Protein AF-0000000085163086 (afdb_homodimer)

Solvent-accessible surface area (backbone atoms only — not comparable to full-atom values): 13498 Å² total; per-residue (Å²): 131,81,49,62,25,35,42,30,23,30,38,51,30,28,42,97,84,60,22,37,42,32,23,24,30,90,82,60,38,36,39,59,37,42,43,70,31,51,78,65,44,46,65,69,58,30,31,47,50,30,29,28,62,39,27,31,35,36,63,46,78,72,41,73,34,32,35,40,32,37,26,89,74,32,34,38,35,38,38,30,34,24,35,55,74,44,68,52,84,33,62,36,100,67,7,78,41,57,48,72,30,46,65,70,53,43,59,66,56,23,67,45,84,62,52,41,56,56,57,53,48,66,71,33,75,85,56,48,57,36,76,48,69,88,130,82,50,62,26,36,41,29,23,31,38,50,30,27,40,96,85,60,22,37,42,33,24,24,30,90,83,58,38,35,40,59,37,42,41,71,33,51,77,66,43,45,66,68,57,28,29,49,49,29,29,27,62,39,27,32,36,38,64,44,79,72,41,74,32,32,36,41,32,37,24,86,74,32,34,39,38,38,38,30,35,24,34,56,74,45,70,53,82,32,62,35,99,68,8,79,41,58,50,72,30,46,63,71,54,45,57,66,58,23,66,45,83,63,54,41,56,54,55,53,48,66,70,33,75,85,55,48,58,36,75,47,70,87

Radius of gyration: 19.68 Å; Cα contacts (8 Å, |Δi|>4): 682; chains: 2; bounding box: 37×53×43 Å

Organism: Staphylococcus carnosus (strain TM300) (NCBI:txid396513)

Structure (mmCIF, N/CA/C/O backbone):
data_AF-0000000085163086-model_v1
#
loop_
_entity.id
_entity.type
_entity.pdbx_description
1 polymer 'MutT/nudix family protein'
#
loop_
_atom_site.group_PDB
_atom_site.id
_atom_site.type_symbol
_atom_site.label_atom_id
_atom_site.label_alt_id
_atom_site.label_comp_id
_atom_site.label_asym_id
_atom_site.label_entity_id
_atom_site.label_seq_id
_atom_site.pdbx_PDB_ins_code
_atom_site.Cartn_x
_atom_site.Cartn_y
_atom_site.Cartn_z
_atom_site.occupancy
_atom_site.B_iso_or_equiv
_atom_site.auth_seq_id
_atom_site.auth_comp_id
_atom_site.auth_asym_id
_atom_site.auth_atom_id
_atom_site.pdbx_PDB_model_num
ATOM 1 N N . MET A 1 1 ? 20.984 7.488 6.691 1 80.75 1 MET A N 1
ATOM 2 C CA . MET A 1 1 ? 20.312 7.125 5.445 1 80.75 1 MET A CA 1
ATOM 3 C C . MET A 1 1 ? 18.828 6.836 5.684 1 80.75 1 MET A C 1
ATOM 5 O O . MET A 1 1 ? 18.453 6.348 6.75 1 80.75 1 MET A O 1
ATOM 9 N N . PRO A 1 2 ? 17.891 7.301 4.863 1 88.88 2 PRO A N 1
ATOM 10 C CA . PRO A 1 2 ? 16.469 7.051 5.109 1 88.88 2 PRO A CA 1
ATOM 11 C C . PRO A 1 2 ? 16.125 5.562 5.195 1 88.88 2 PRO A C 1
ATOM 13 O O . PRO A 1 2 ? 16.766 4.746 4.523 1 88.88 2 PRO A O 1
ATOM 16 N N . PRO A 1 3 ? 15.188 5.305 6.141 1 95.44 3 PRO A N 1
ATOM 17 C CA . PRO A 1 3 ? 14.75 3.91 6.195 1 95.44 3 PRO A CA 1
ATOM 18 C C . PRO A 1 3 ? 14.188 3.416 4.859 1 95.44 3 PRO A C 1
ATOM 20 O O . PRO A 1 3 ? 13.453 4.145 4.188 1 95.44 3 PRO A O 1
ATOM 23 N N . LYS A 1 4 ? 14.68 2.221 4.488 1 96.88 4 LYS A N 1
ATOM 24 C CA . LYS A 1 4 ? 14.195 1.652 3.232 1 96.88 4 LYS A CA 1
ATOM 25 C C . LYS A 1 4 ? 13.555 0.287 3.457 1 96.88 4 LYS A C 1
ATOM 27 O O . LYS A 1 4 ? 13.875 -0.405 4.426 1 96.88 4 LYS A O 1
ATOM 32 N N . HIS A 1 5 ? 12.609 -0.08 2.539 1 98.5 5 HIS A N 1
ATOM 33 C CA . HIS A 1 5 ? 11.836 -1.314 2.598 1 98.5 5 HIS A CA 1
ATOM 34 C C . HIS A 1 5 ? 11.82 -2.023 1.247 1 98.5 5 HIS A C 1
ATOM 36 O O . HIS A 1 5 ? 11.984 -1.384 0.205 1 98.5 5 HIS A O 1
ATOM 42 N N . ILE A 1 6 ? 11.672 -3.336 1.298 1 98.5 6 ILE A N 1
ATOM 43 C CA . ILE A 1 6 ? 11.398 -4.098 0.084 1 98.5 6 ILE A CA 1
ATOM 44 C C . ILE A 1 6 ? 9.914 -4.016 -0.251 1 98.5 6 ILE A C 1
ATOM 46 O O . ILE A 1 6 ? 9.062 -4.223 0.617 1 98.5 6 ILE A O 1
ATOM 50 N N . ILE A 1 7 ? 9.578 -3.674 -1.468 1 98.75 7 ILE A N 1
ATOM 51 C CA . ILE A 1 7 ? 8.203 -3.699 -1.958 1 98.75 7 ILE A CA 1
ATOM 52 C C . ILE A 1 7 ? 7.98 -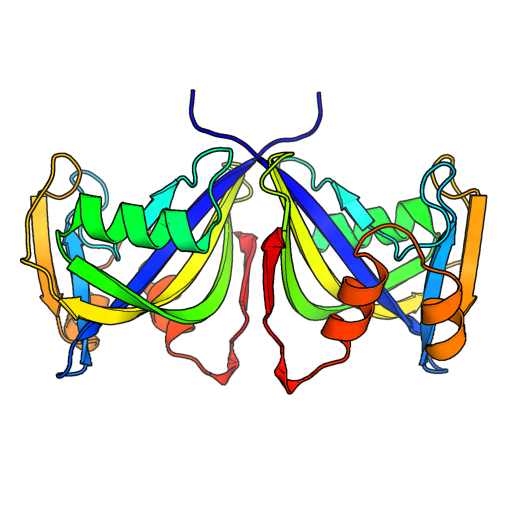4.949 -2.809 1 98.75 7 ILE A C 1
ATOM 54 O O . ILE A 1 7 ? 8.789 -5.254 -3.693 1 98.75 7 ILE A O 1
ATOM 58 N N . SER A 1 8 ? 6.965 -5.684 -2.469 1 98.69 8 SER A N 1
ATOM 59 C CA . SER A 1 8 ? 6.566 -6.832 -3.275 1 98.69 8 SER A CA 1
ATOM 60 C C . SER A 1 8 ? 5.09 -6.758 -3.65 1 98.69 8 SER A C 1
ATOM 62 O O . SER A 1 8 ? 4.355 -5.906 -3.141 1 98.69 8 SER A O 1
ATOM 64 N N . ALA A 1 9 ? 4.695 -7.562 -4.555 1 98.88 9 ALA A N 1
ATOM 65 C CA . ALA A 1 9 ? 3.297 -7.691 -4.957 1 98.88 9 ALA A CA 1
ATOM 66 C C . ALA A 1 9 ? 2.969 -9.133 -5.344 1 98.88 9 ALA A C 1
ATOM 68 O O . ALA A 1 9 ? 3.832 -9.859 -5.832 1 98.88 9 ALA A O 1
ATOM 69 N N . SER A 1 10 ? 1.788 -9.508 -5.074 1 98.88 10 SER A N 1
ATOM 70 C CA . SER A 1 10 ? 1.253 -10.82 -5.422 1 98.88 10 SER A CA 1
ATOM 71 C C . SER A 1 10 ? -0.159 -10.711 -5.988 1 98.88 10 SER A C 1
ATOM 73 O O . SER A 1 10 ? -0.859 -9.727 -5.734 1 98.88 10 SER A O 1
ATOM 75 N N . CYS A 1 11 ? -0.553 -11.703 -6.707 1 98.94 11 CYS A N 1
ATOM 76 C CA . CYS A 1 11 ? -1.837 -11.609 -7.391 1 98.94 11 CYS A CA 1
ATOM 77 C C . CYS A 1 11 ? -2.598 -12.922 -7.305 1 98.94 11 CYS A C 1
ATOM 79 O O . CYS A 1 11 ? -2.059 -13.984 -7.641 1 98.94 11 CYS A O 1
ATOM 81 N N . VAL A 1 12 ? -3.787 -12.844 -6.824 1 98.94 12 VAL A N 1
ATOM 82 C CA . VAL A 1 12 ? -4.738 -13.938 -6.977 1 98.94 12 VAL A CA 1
ATOM 83 C C . VAL A 1 12 ? -5.32 -13.922 -8.391 1 98.94 12 VAL A C 1
ATOM 85 O O . VAL A 1 12 ? -6.203 -13.117 -8.695 1 98.94 12 VAL A O 1
ATOM 88 N N . VAL A 1 13 ? -4.836 -14.797 -9.195 1 98.94 13 VAL A N 1
ATOM 89 C CA . VAL A 1 13 ? -5.285 -14.859 -10.578 1 98.94 13 VAL A CA 1
ATOM 90 C C . VAL A 1 13 ? -6.383 -15.914 -10.719 1 98.94 13 VAL A C 1
ATOM 92 O O . VAL A 1 13 ? -6.184 -17.078 -10.359 1 98.94 13 VAL A O 1
ATOM 95 N N . LEU A 1 14 ? -7.477 -15.523 -11.258 1 98.94 14 LEU A N 1
ATOM 96 C CA . LEU A 1 14 ? -8.594 -16.438 -11.453 1 98.94 14 LEU A CA 1
ATOM 97 C C . LEU A 1 14 ? -8.797 -16.734 -12.938 1 98.94 14 LEU A C 1
ATOM 99 O O . LEU A 1 14 ? -8.672 -15.844 -13.781 1 98.94 14 LEU A O 1
ATOM 103 N N . ASN A 1 15 ? -9.062 -18 -13.234 1 98.75 15 ASN A N 1
ATOM 104 C CA . ASN A 1 15 ? -9.445 -18.328 -14.602 1 98.75 15 ASN A CA 1
ATOM 105 C C . ASN A 1 15 ? -10.961 -18.344 -14.766 1 98.75 15 ASN A C 1
ATOM 107 O O . ASN A 1 15 ? -11.695 -17.938 -13.859 1 98.75 15 ASN A O 1
ATOM 111 N N . ASP A 1 16 ? -11.414 -18.797 -15.914 1 98.06 16 ASP A N 1
ATOM 112 C CA . ASP A 1 16 ? -12.828 -18.719 -16.266 1 98.06 16 ASP A CA 1
ATOM 113 C C . ASP A 1 16 ? -13.664 -19.656 -15.383 1 98.06 16 ASP A C 1
ATOM 115 O O . ASP A 1 16 ? -14.875 -19.484 -15.266 1 98.06 16 ASP A O 1
ATOM 119 N N . GLU A 1 17 ? -13.062 -20.625 -14.781 1 98.44 17 GLU A N 1
ATOM 120 C CA . GLU A 1 17 ? -13.75 -21.562 -13.898 1 98.44 17 GLU A CA 1
ATOM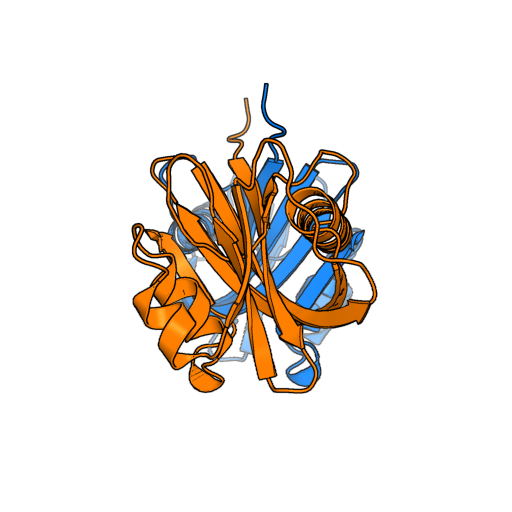 121 C C . GLU A 1 17 ? -13.625 -21.156 -12.438 1 98.44 17 GLU A C 1
ATOM 123 O O . GLU A 1 17 ? -13.93 -21.938 -11.539 1 98.44 17 GLU A O 1
ATOM 128 N N . ASN A 1 18 ? -13.023 -19.969 -12.227 1 98.38 18 ASN A N 1
ATOM 129 C CA . ASN A 1 18 ? -12.828 -19.391 -10.898 1 98.38 18 ASN A CA 1
ATOM 130 C C . ASN A 1 18 ? -11.805 -20.188 -10.094 1 98.38 18 ASN A C 1
ATOM 132 O O . ASN A 1 18 ? -11.891 -20.25 -8.859 1 98.38 18 ASN A O 1
ATOM 136 N N . GLN A 1 19 ? -10.969 -20.828 -10.789 1 98.88 19 GLN A N 1
ATOM 137 C CA . GLN A 1 19 ? -9.859 -21.484 -10.102 1 98.88 19 GLN A CA 1
ATOM 138 C C . GLN A 1 19 ? -8.695 -20.5 -9.891 1 98.88 19 GLN A C 1
ATOM 140 O O . GLN A 1 19 ? -8.5 -19.594 -10.688 1 98.88 19 GLN A O 1
ATOM 145 N N . ILE A 1 20 ? -7.918 -20.781 -8.875 1 98.94 20 ILE A N 1
ATOM 146 C CA . ILE A 1 20 ? -6.84 -19.891 -8.445 1 98.94 20 ILE A CA 1
ATOM 147 C C . ILE A 1 20 ? -5.504 -20.406 -8.969 1 98.94 20 ILE A C 1
ATOM 149 O O . ILE A 1 20 ? -5.18 -21.594 -8.805 1 98.94 20 ILE A O 1
ATOM 153 N N . LEU A 1 21 ? -4.695 -19.531 -9.633 1 98.94 21 LEU A N 1
ATOM 154 C CA . LEU A 1 21 ? -3.342 -19.875 -10.062 1 98.94 21 LEU A CA 1
ATOM 155 C C . LEU A 1 21 ? -2.402 -19.969 -8.859 1 98.94 21 LEU A C 1
ATOM 157 O O . LEU A 1 21 ? -2.309 -19.031 -8.062 1 98.94 21 LEU A O 1
ATOM 161 N N . LEU A 1 22 ? -1.778 -21.109 -8.695 1 98.88 22 LEU A N 1
ATOM 162 C CA . LEU A 1 22 ? -0.728 -21.266 -7.699 1 98.88 22 LEU A CA 1
ATOM 163 C C . LEU A 1 22 ? 0.577 -21.719 -8.352 1 98.88 22 LEU A C 1
ATOM 165 O O . LEU A 1 22 ? 0.561 -22.359 -9.406 1 98.88 22 LEU A O 1
ATOM 169 N N . ILE A 1 23 ? 1.637 -21.359 -7.723 1 98.81 23 ILE A N 1
ATOM 170 C CA . ILE A 1 23 ? 2.959 -21.891 -8.039 1 98.81 23 ILE A CA 1
ATOM 171 C C . ILE A 1 23 ? 3.545 -22.578 -6.809 1 98.81 23 ILE A C 1
ATOM 173 O O . ILE A 1 23 ? 3.211 -22.234 -5.676 1 98.81 23 ILE A O 1
ATOM 177 N N . LYS A 1 24 ? 4.375 -23.547 -7.02 1 98.56 24 LYS A N 1
ATOM 178 C CA . LYS A 1 24 ? 5.031 -24.234 -5.91 1 98.56 24 LYS A CA 1
ATOM 179 C C . LYS A 1 24 ? 6.48 -23.781 -5.766 1 98.56 24 LYS A C 1
ATOM 181 O O . LYS A 1 24 ? 7.34 -24.172 -6.559 1 98.56 24 LYS A O 1
ATOM 186 N N . SER A 1 25 ? 6.719 -22.984 -4.797 1 96.44 25 SER A N 1
ATOM 187 C CA . SER A 1 25 ? 8.07 -22.516 -4.484 1 96.44 25 SER A CA 1
ATOM 188 C C . SER A 1 25 ? 8.906 -23.641 -3.865 1 96.44 25 SER A C 1
ATOM 190 O O . SER A 1 25 ? 8.383 -24.469 -3.129 1 96.44 25 SER A O 1
ATOM 192 N N . PRO A 1 26 ? 10.227 -23.656 -4.105 1 94.88 26 PRO A N 1
ATOM 193 C CA . PRO A 1 26 ? 11.094 -24.672 -3.502 1 94.88 26 PRO A CA 1
ATOM 194 C C . PRO A 1 26 ? 11.141 -24.578 -1.979 1 94.88 26 PRO A C 1
ATOM 196 O O . PRO A 1 26 ? 11.344 -25.578 -1.3 1 94.88 26 PRO A O 1
ATOM 199 N N . LEU A 1 27 ? 10.883 -23.5 -1.493 1 92.69 27 LEU A N 1
ATOM 200 C CA . LEU A 1 27 ? 11.086 -23.281 -0.064 1 92.69 27 LEU A CA 1
ATOM 201 C C . LEU A 1 27 ? 9.758 -23.203 0.669 1 92.69 27 LEU A C 1
ATOM 203 O O . LEU A 1 27 ? 9.562 -23.875 1.686 1 92.69 27 LEU A O 1
ATOM 207 N N . ARG A 1 28 ? 8.75 -22.547 0.139 1 95.56 28 ARG A N 1
ATOM 208 C CA . ARG A 1 28 ? 7.559 -22.203 0.903 1 95.56 28 ARG A CA 1
ATOM 209 C C . ARG A 1 28 ? 6.371 -23.062 0.482 1 95.56 28 ARG A C 1
ATOM 211 O O . ARG A 1 28 ? 5.289 -22.969 1.069 1 95.56 28 ARG A O 1
ATOM 218 N N . GLY A 1 29 ? 6.605 -23.891 -0.5 1 97.56 29 GLY A N 1
ATOM 219 C CA . GLY A 1 29 ? 5.488 -24.656 -1.028 1 97.56 29 GLY A CA 1
ATOM 220 C C . GLY A 1 29 ? 4.582 -23.844 -1.934 1 97.56 29 GLY A C 1
ATOM 221 O O . GLY A 1 29 ? 5.047 -22.984 -2.672 1 97.56 29 GLY A O 1
ATOM 222 N N . TRP A 1 30 ? 3.289 -24.203 -1.939 1 98.69 30 TRP A N 1
ATOM 223 C CA . TRP A 1 30 ? 2.328 -23.562 -2.828 1 98.69 30 TRP A CA 1
ATOM 224 C C . TRP A 1 30 ? 2.006 -22.141 -2.35 1 98.69 30 TRP A C 1
ATOM 226 O O . TRP A 1 30 ? 1.812 -21.922 -1.154 1 98.69 30 TRP A O 1
ATOM 236 N N . GLU A 1 31 ? 1.947 -21.281 -3.242 1 98.75 31 GLU A N 1
ATOM 237 C CA . GLU A 1 31 ? 1.622 -19.891 -2.977 1 98.75 31 GLU A CA 1
ATOM 238 C C . GLU A 1 31 ? 1.1 -19.203 -4.23 1 98.75 31 GLU A C 1
ATOM 240 O O . GLU A 1 31 ? 1.168 -19.75 -5.328 1 98.75 31 GLU A O 1
ATOM 245 N N . ILE A 1 32 ? 0.509 -18.031 -4.098 1 98.81 32 ILE A N 1
ATOM 246 C CA . ILE A 1 32 ? 0.145 -17.25 -5.27 1 98.81 32 ILE A CA 1
ATOM 247 C C . ILE A 1 32 ? 1.393 -16.609 -5.863 1 98.81 32 ILE A C 1
ATOM 249 O O . ILE A 1 32 ? 2.35 -16.312 -5.145 1 98.81 32 ILE A O 1
ATOM 253 N N . PRO A 1 33 ? 1.386 -16.438 -7.145 1 98.75 33 PRO A N 1
ATOM 254 C CA . PRO A 1 33 ? 2.578 -15.852 -7.762 1 98.75 33 PRO A CA 1
ATOM 255 C C . PRO A 1 33 ? 2.779 -14.383 -7.375 1 98.75 33 PRO A C 1
ATOM 257 O O . PRO A 1 33 ? 1.807 -13.664 -7.156 1 98.75 33 PRO A O 1
ATOM 260 N N . GLY A 1 34 ? 3.938 -13.938 -7.301 1 98.31 34 GLY A N 1
ATOM 261 C CA . GLY A 1 34 ? 4.355 -12.594 -6.949 1 98.31 34 GLY A CA 1
ATOM 262 C C . GLY A 1 34 ? 5.848 -12.477 -6.707 1 98.31 34 GLY A C 1
ATOM 263 O O . GLY A 1 34 ? 6.586 -13.453 -6.855 1 98.31 34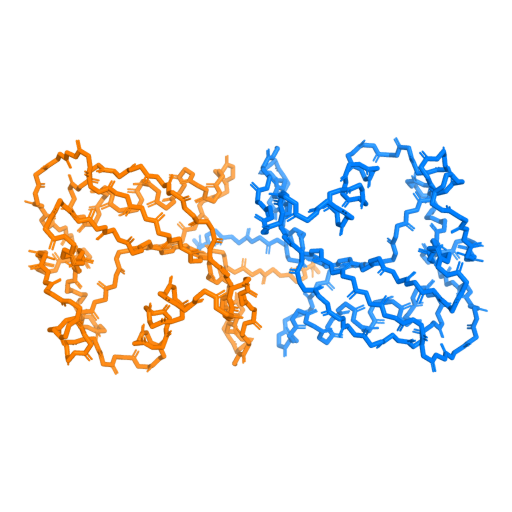 GLY A O 1
ATOM 264 N N . GLY A 1 35 ? 6.273 -11.273 -6.391 1 98 35 GLY A N 1
ATOM 265 C CA . GLY A 1 35 ? 7.691 -11.031 -6.152 1 98 35 GLY A CA 1
ATOM 266 C C . GLY A 1 35 ? 8.023 -9.57 -5.918 1 98 35 GLY A C 1
ATOM 267 O O . GLY A 1 35 ? 7.121 -8.758 -5.695 1 98 35 GLY A O 1
ATOM 268 N N . GLN A 1 36 ? 9.289 -9.289 -5.898 1 98.31 36 GLN A N 1
ATOM 269 C CA . GLN A 1 36 ? 9.773 -7.945 -5.578 1 98.31 36 GLN A CA 1
ATOM 270 C C . GLN A 1 36 ? 9.539 -6.988 -6.742 1 98.31 36 GLN A C 1
ATOM 272 O O . GLN A 1 36 ? 9.609 -7.391 -7.906 1 98.31 36 GLN A O 1
ATOM 277 N N . ILE A 1 37 ? 9.266 -5.77 -6.426 1 98.62 37 ILE A N 1
ATOM 278 C CA . ILE A 1 37 ? 9.094 -4.707 -7.41 1 98.62 37 ILE A CA 1
ATOM 279 C C . ILE A 1 37 ? 10.438 -4.016 -7.656 1 98.62 37 ILE A C 1
ATOM 281 O O . ILE A 1 37 ? 11.125 -3.627 -6.711 1 98.62 37 ILE A O 1
ATOM 285 N N . GLU A 1 38 ? 10.812 -3.9 -8.898 1 98.12 38 GLU A N 1
ATOM 286 C CA . GLU A 1 38 ? 12.078 -3.271 -9.258 1 98.12 38 GLU A CA 1
ATOM 287 C C . GLU A 1 38 ? 11.984 -1.75 -9.18 1 98.12 38 GLU A C 1
ATOM 289 O O . GLU A 1 38 ? 10.891 -1.187 -9.289 1 98.12 38 GLU A O 1
ATOM 294 N N . ASN A 1 39 ? 13.133 -1.138 -8.961 1 97.38 39 ASN A N 1
ATOM 295 C CA . ASN A 1 39 ? 13.156 0.319 -9.039 1 97.38 39 ASN A CA 1
ATOM 296 C C . ASN A 1 39 ? 12.781 0.812 -10.43 1 97.38 39 ASN A C 1
ATOM 298 O O . ASN A 1 39 ? 13.219 0.247 -11.438 1 97.38 39 ASN A O 1
ATOM 302 N N . GLY A 1 40 ? 11.906 1.845 -10.5 1 97.44 40 GLY A N 1
ATOM 303 C CA . GLY A 1 40 ? 11.484 2.406 -11.773 1 97.44 40 GLY A CA 1
ATOM 304 C C . GLY A 1 40 ? 10.266 1.72 -12.359 1 97.44 40 GLY A C 1
ATOM 305 O O . GLY A 1 40 ? 9.711 2.172 -13.359 1 97.44 40 GLY A O 1
ATOM 306 N N . GLU A 1 41 ? 9.867 0.702 -11.719 1 97.56 41 GLU A N 1
ATOM 307 C CA . GLU A 1 41 ? 8.719 -0.087 -12.148 1 97.56 41 GLU A CA 1
ATOM 308 C C . GLU A 1 41 ? 7.504 0.196 -11.273 1 97.56 41 GLU A C 1
ATOM 310 O O . GLU A 1 41 ? 7.629 0.341 -10.055 1 97.56 41 GLU A O 1
ATOM 315 N N . THR A 1 42 ? 6.316 0.297 -11.938 1 98.81 42 THR A N 1
ATOM 316 C CA . THR A 1 42 ? 5.117 0.421 -11.109 1 98.81 42 THR A CA 1
ATOM 317 C C . THR A 1 42 ? 4.797 -0.902 -10.422 1 98.81 42 THR A C 1
ATOM 319 O O . THR A 1 42 ? 5.176 -1.97 -10.906 1 98.81 42 THR A O 1
ATOM 322 N N . ILE A 1 43 ? 4.117 -0.845 -9.344 1 98.88 43 ILE A N 1
ATOM 323 C CA . ILE A 1 43 ? 3.705 -2.045 -8.625 1 98.88 43 ILE A CA 1
ATOM 324 C C . ILE A 1 43 ? 2.869 -2.936 -9.539 1 98.88 43 ILE A C 1
ATOM 326 O O . ILE A 1 43 ? 3.057 -4.156 -9.57 1 98.88 43 ILE A O 1
ATOM 330 N N . ARG A 1 44 ? 1.963 -2.307 -10.359 1 98.88 44 ARG A N 1
ATOM 331 C CA . ARG A 1 44 ? 1.1 -3.055 -11.266 1 98.88 44 ARG A CA 1
ATOM 332 C C . ARG A 1 44 ? 1.919 -3.758 -12.344 1 98.88 44 ARG A C 1
ATOM 334 O O . ARG A 1 44 ? 1.705 -4.941 -12.625 1 98.88 44 ARG A O 1
ATOM 341 N N . GLU A 1 45 ? 2.869 -3.053 -12.93 1 98.75 45 GLU A N 1
ATOM 342 C CA . GLU A 1 45 ? 3.736 -3.66 -13.93 1 98.75 45 GLU A CA 1
ATOM 343 C C . GLU A 1 45 ? 4.555 -4.801 -13.336 1 98.75 45 GLU A C 1
ATOM 345 O O . GLU A 1 45 ? 4.746 -5.836 -13.984 1 98.75 45 GLU A O 1
ATOM 350 N N . GLY A 1 46 ? 5.062 -4.57 -12.148 1 98.75 46 GLY A N 1
ATOM 351 C CA . GLY A 1 46 ? 5.887 -5.566 -11.484 1 98.75 46 GLY A CA 1
ATOM 352 C C . GLY A 1 46 ? 5.152 -6.867 -11.219 1 98.75 46 GLY A C 1
ATOM 353 O O . GLY A 1 46 ? 5.676 -7.949 -11.5 1 98.75 46 GLY A O 1
ATOM 354 N N . VAL A 1 47 ? 3.902 -6.75 -10.719 1 98.88 47 VAL A N 1
ATOM 355 C CA . VAL A 1 47 ? 3.176 -7.969 -10.375 1 98.88 47 VAL A CA 1
ATOM 356 C C . VAL A 1 47 ? 2.787 -8.719 -11.648 1 98.88 47 VAL A C 1
ATOM 358 O O . VAL A 1 47 ? 2.795 -9.945 -11.68 1 98.88 47 VAL A O 1
ATOM 361 N N . ILE A 1 48 ? 2.459 -7.945 -12.68 1 98.88 48 ILE A N 1
ATOM 362 C CA . ILE A 1 48 ? 2.148 -8.57 -13.953 1 98.88 48 ILE A CA 1
ATOM 363 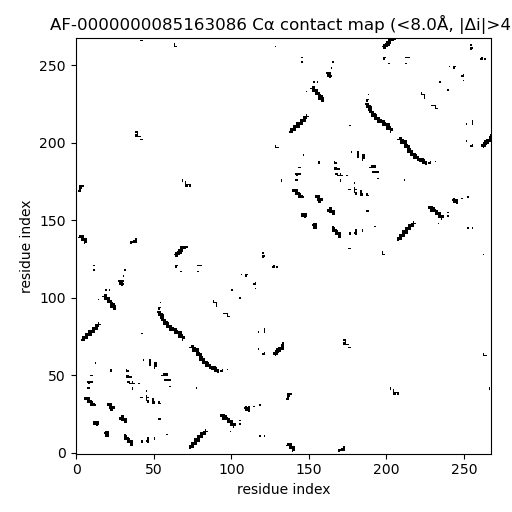C C . ILE A 1 48 ? 3.377 -9.312 -14.484 1 98.88 48 ILE A C 1
ATOM 365 O O . ILE A 1 48 ? 3.279 -10.461 -14.922 1 98.88 48 ILE A O 1
ATOM 369 N N . ARG A 1 49 ? 4.543 -8.688 -14.422 1 98.69 49 ARG A N 1
ATOM 370 C CA . ARG A 1 49 ? 5.797 -9.305 -14.852 1 98.69 49 ARG A CA 1
ATOM 371 C C . ARG A 1 49 ? 6.102 -10.547 -14.023 1 98.69 49 ARG A C 1
ATOM 373 O O . ARG A 1 49 ? 6.449 -11.594 -14.578 1 98.69 49 ARG A O 1
ATOM 380 N N . GLU A 1 50 ? 6.008 -10.453 -12.703 1 98.62 50 GLU A N 1
ATOM 381 C CA . GLU A 1 50 ? 6.316 -11.562 -11.812 1 98.62 50 GLU A CA 1
ATOM 382 C C . GLU A 1 50 ? 5.398 -12.758 -12.078 1 98.62 50 GLU A C 1
ATOM 384 O O . GLU A 1 50 ? 5.844 -13.906 -12.055 1 98.62 50 GLU A O 1
ATOM 389 N N . VAL A 1 51 ? 4.055 -12.5 -12.297 1 98.75 51 VAL A N 1
ATOM 390 C CA . VAL A 1 51 ? 3.115 -13.578 -12.594 1 98.75 51 VAL A CA 1
ATOM 391 C C . VAL A 1 51 ? 3.537 -14.289 -13.875 1 98.75 51 VAL A C 1
ATOM 393 O O . VAL A 1 51 ? 3.586 -15.523 -13.922 1 98.75 51 VAL A O 1
ATOM 396 N N . LYS A 1 52 ? 3.893 -13.492 -14.844 1 98.75 52 LYS A N 1
ATOM 397 C CA . LYS A 1 52 ? 4.336 -14.062 -16.109 1 98.75 52 LYS A CA 1
ATOM 398 C C . LYS A 1 52 ? 5.617 -14.875 -15.938 1 98.75 52 LYS A C 1
ATOM 400 O O . LYS A 1 52 ? 5.711 -16 -16.422 1 98.75 52 LYS A O 1
ATOM 405 N N . GLU A 1 53 ? 6.59 -14.336 -15.266 1 98.44 53 GLU A N 1
ATOM 406 C CA . GLU A 1 53 ? 7.887 -14.977 -15.07 1 98.44 53 GLU A CA 1
ATOM 407 C C . GLU A 1 53 ? 7.746 -16.281 -14.305 1 98.44 53 GLU A C 1
ATOM 409 O O . GLU A 1 53 ? 8.422 -17.266 -14.609 1 98.44 53 GLU A O 1
ATOM 414 N N . GLU A 1 54 ? 6.852 -16.344 -13.344 1 98.31 54 GLU A N 1
ATOM 415 C CA . GLU A 1 54 ? 6.805 -17.453 -12.414 1 98.31 54 GLU A CA 1
ATOM 416 C C . GLU A 1 54 ? 5.82 -18.531 -12.883 1 98.31 54 GLU A C 1
ATOM 418 O O . GLU A 1 54 ? 5.844 -19.656 -12.398 1 98.31 54 GLU A O 1
ATOM 423 N N . SER A 1 55 ? 4.914 -18.188 -13.844 1 98.69 55 SER A N 1
ATOM 424 C CA . SER A 1 55 ? 3.838 -19.141 -14.125 1 98.69 55 SER A CA 1
ATOM 425 C C . SER A 1 55 ? 3.562 -19.234 -15.625 1 98.69 55 SER A C 1
ATOM 427 O O . SER A 1 55 ? 2.859 -20.141 -16.078 1 98.69 55 SER A O 1
ATOM 429 N N . GLY A 1 56 ? 4.066 -18.234 -16.438 1 98.69 56 GLY A N 1
ATOM 430 C CA . GLY A 1 56 ? 3.777 -18.188 -17.859 1 98.69 56 GLY A CA 1
ATOM 431 C C . GLY A 1 56 ? 2.43 -17.562 -18.172 1 98.69 56 GLY A C 1
ATOM 432 O O . GLY A 1 56 ? 2.061 -17.422 -19.344 1 98.69 56 GLY A O 1
ATOM 433 N N . VAL A 1 57 ? 1.71 -17.109 -17.219 1 98.62 57 VAL A N 1
ATOM 434 C CA . VAL A 1 57 ? 0.326 -16.656 -17.359 1 98.62 57 VAL A CA 1
ATOM 435 C C . VAL A 1 57 ? 0.286 -15.164 -17.641 1 98.62 57 VAL A C 1
ATOM 437 O O . VAL A 1 57 ? 1.029 -14.391 -17.047 1 98.62 57 VAL A O 1
ATOM 440 N N . ASP A 1 58 ? -0.556 -14.758 -18.594 1 98.88 58 ASP A N 1
ATOM 441 C CA . ASP A 1 58 ? -0.921 -13.359 -18.781 1 98.88 58 ASP A CA 1
ATOM 442 C C . ASP A 1 58 ? -2.133 -12.984 -17.938 1 98.88 58 ASP A C 1
ATOM 444 O O . ASP A 1 58 ? -3.156 -13.672 -17.969 1 98.88 58 ASP A O 1
ATOM 448 N N . VAL A 1 59 ? -1.981 -11.906 -17.25 1 98.94 59 VAL A N 1
ATOM 449 C CA . VAL A 1 59 ? -3.037 -11.547 -16.312 1 98.94 59 VAL A CA 1
ATOM 450 C C . VAL A 1 59 ? -3.49 -10.109 -16.562 1 98.94 59 VAL A C 1
ATOM 452 O O . VAL A 1 59 ? -2.684 -9.258 -16.938 1 98.94 59 VAL A O 1
ATOM 455 N N . GLU A 1 60 ? -4.781 -9.859 -16.422 1 98.88 60 GLU A N 1
ATOM 456 C CA . GLU A 1 60 ? -5.359 -8.531 -16.297 1 98.88 60 GLU A CA 1
ATOM 457 C C . GLU A 1 60 ? -5.766 -8.234 -14.852 1 98.88 60 GLU A C 1
ATOM 459 O O . GLU A 1 60 ? -6.633 -8.922 -14.297 1 98.88 60 GLU A O 1
ATOM 464 N N . LEU A 1 61 ? -5.125 -7.258 -14.281 1 98.88 61 LEU A N 1
ATOM 465 C CA . LEU A 1 61 ? -5.449 -6.918 -12.898 1 98.88 61 LEU A CA 1
ATOM 466 C C . LEU A 1 61 ? -6.855 -6.336 -12.805 1 98.88 61 LEU A C 1
ATOM 468 O O . LEU A 1 61 ? -7.238 -5.484 -13.602 1 98.88 61 LEU A O 1
ATOM 472 N N . THR A 1 62 ? -7.57 -6.773 -11.805 1 98.5 62 THR A N 1
ATOM 473 C CA . THR A 1 62 ? -8.953 -6.328 -11.688 1 98.5 62 THR A CA 1
ATOM 474 C C . THR A 1 62 ? -9.156 -5.551 -10.391 1 98.5 62 THR A C 1
ATOM 476 O O . THR A 1 62 ? -10.086 -4.742 -10.289 1 98.5 62 THR A O 1
ATOM 479 N N . GLU A 1 63 ? -8.344 -5.789 -9.414 1 98.19 63 GLU A N 1
ATOM 480 C CA . GLU A 1 63 ? -8.617 -5.199 -8.102 1 98.19 63 GLU A CA 1
ATOM 481 C C . GLU A 1 63 ? -7.344 -5.098 -7.266 1 98.19 63 GLU A C 1
ATOM 483 O O . GLU A 1 63 ? -6.547 -6.035 -7.215 1 98.19 63 GLU A O 1
ATOM 488 N N . PHE A 1 64 ? -7.047 -3.947 -6.742 1 98.69 64 PHE A N 1
ATOM 489 C CA . PHE A 1 64 ? -6.109 -3.787 -5.641 1 98.69 64 PHE A CA 1
ATOM 490 C C . PHE A 1 64 ? -6.789 -4.066 -4.305 1 98.69 64 PHE A C 1
ATOM 492 O O . PHE A 1 64 ? -7.684 -3.324 -3.891 1 98.69 64 PHE A O 1
ATOM 499 N N . CYS A 1 65 ? -6.293 -5.047 -3.506 1 98.56 65 CYS A N 1
ATOM 500 C CA . CYS A 1 65 ? -7.07 -5.562 -2.385 1 98.56 65 CYS A CA 1
ATOM 501 C C . CYS A 1 65 ? -6.59 -4.969 -1.066 1 98.56 65 CYS A C 1
ATOM 503 O O . CYS A 1 65 ? -7.387 -4.766 -0.148 1 98.56 65 CYS A O 1
ATOM 505 N N . GLY A 1 66 ? -5.277 -4.848 -0.919 1 98.44 66 GLY A N 1
ATOM 506 C CA . GLY A 1 66 ? -4.723 -4.387 0.344 1 98.44 66 GLY A CA 1
ATOM 507 C C . GLY A 1 66 ? -3.236 -4.66 0.478 1 98.44 66 GLY A C 1
ATOM 508 O O . GLY A 1 66 ? -2.559 -4.926 -0.516 1 98.44 66 GLY A O 1
ATOM 509 N N . VAL A 1 67 ? -2.779 -4.539 1.699 1 98.75 67 VAL A N 1
ATOM 510 C CA . VAL A 1 67 ? -1.342 -4.547 1.948 1 98.75 67 VAL A CA 1
ATOM 511 C C . VAL A 1 67 ? -1.035 -5.395 3.18 1 98.75 67 VAL A C 1
ATOM 513 O O . VAL A 1 67 ? -1.74 -5.312 4.188 1 98.75 67 VAL A O 1
ATOM 516 N N . PHE A 1 68 ? -0.022 -6.203 3.068 1 98.81 68 PHE A N 1
ATOM 517 C CA . PHE A 1 68 ? 0.595 -6.832 4.23 1 98.81 68 PHE A CA 1
ATOM 518 C C . PHE A 1 68 ? 1.969 -6.234 4.504 1 98.81 68 PHE A C 1
ATOM 520 O O . PHE A 1 68 ? 2.783 -6.086 3.59 1 98.81 68 PHE A O 1
ATOM 527 N N . GLN A 1 69 ? 2.209 -5.902 5.719 1 98.75 69 GLN A N 1
ATOM 528 C CA . GLN A 1 69 ? 3.496 -5.355 6.137 1 98.75 69 GLN A CA 1
ATOM 529 C C . GLN A 1 69 ? 4.203 -6.293 7.109 1 98.75 69 GLN A C 1
ATOM 531 O O . GLN A 1 69 ? 3.684 -6.574 8.195 1 98.75 69 GLN A O 1
ATOM 536 N N . ASN A 1 70 ? 5.344 -6.828 6.727 1 98.56 70 ASN A N 1
ATOM 537 C CA . ASN A 1 70 ? 6.254 -7.523 7.629 1 98.56 70 ASN A CA 1
ATOM 538 C C . ASN A 1 70 ? 7.254 -6.562 8.266 1 98.56 70 ASN A C 1
ATOM 540 O O . ASN A 1 70 ? 8.234 -6.172 7.637 1 98.56 70 ASN A O 1
ATOM 544 N N . THR A 1 71 ? 7.023 -6.199 9.5 1 98.19 71 THR A N 1
ATOM 545 C CA . THR A 1 71 ? 7.828 -5.168 10.141 1 98.19 71 THR A CA 1
ATOM 546 C C . THR A 1 71 ? 9.219 -5.695 10.477 1 98.19 71 THR A C 1
ATOM 548 O O . THR A 1 71 ? 10.203 -4.953 10.414 1 98.19 71 THR A O 1
ATOM 551 N N . GLU A 1 72 ? 9.312 -6.938 10.781 1 97.44 72 GL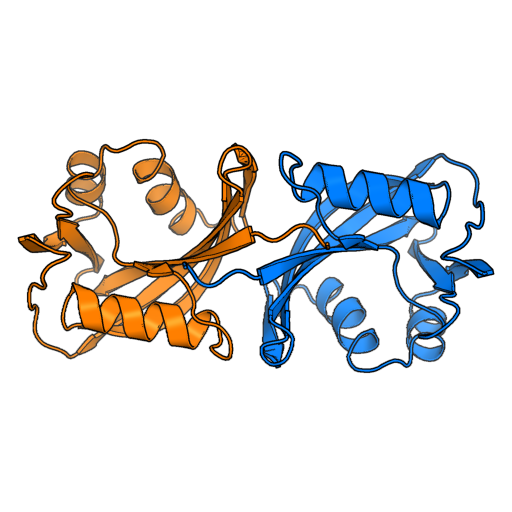U A N 1
ATOM 552 C CA . GLU A 1 72 ? 10.602 -7.531 11.141 1 97.44 72 GLU A CA 1
ATOM 553 C C . GLU A 1 72 ? 11.57 -7.512 9.969 1 97.44 72 GLU A C 1
ATOM 555 O O . GLU A 1 72 ? 12.758 -7.23 10.133 1 97.44 72 GLU A O 1
ATOM 560 N N . HIS A 1 73 ? 11.047 -7.703 8.805 1 97.19 73 HIS A N 1
ATOM 561 C CA . HIS A 1 73 ? 11.922 -7.852 7.648 1 97.19 73 HIS A CA 1
ATOM 562 C C . HIS A 1 73 ? 11.836 -6.629 6.734 1 97.19 73 HIS A C 1
ATOM 564 O O . HIS A 1 73 ? 12.469 -6.598 5.68 1 97.19 73 HIS A O 1
ATOM 570 N N . SER A 1 74 ? 11.055 -5.645 7.082 1 97.88 74 SER A N 1
ATOM 571 C CA . SER A 1 74 ? 10.859 -4.422 6.309 1 97.88 74 SER A CA 1
ATOM 572 C C . SER A 1 74 ? 10.398 -4.73 4.891 1 97.88 74 SER A C 1
ATOM 574 O O . SER A 1 74 ? 10.984 -4.254 3.918 1 97.88 74 SER A O 1
ATOM 576 N N . ILE A 1 75 ? 9.328 -5.523 4.816 1 98.44 75 ILE A N 1
ATOM 577 C CA . ILE A 1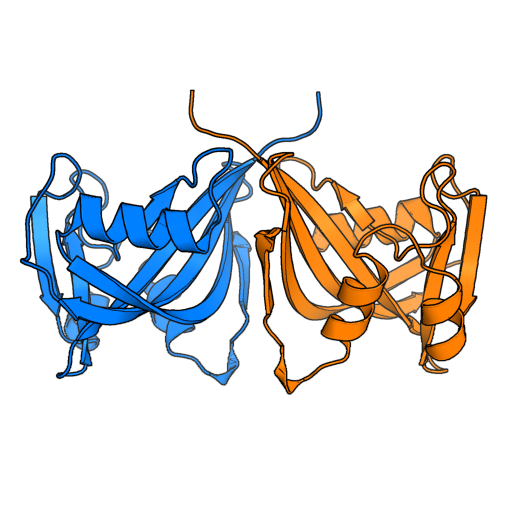 75 ? 8.727 -5.895 3.541 1 98.44 75 ILE A CA 1
ATOM 578 C C . ILE A 1 75 ? 7.27 -5.438 3.506 1 98.44 75 ILE A C 1
ATOM 580 O O . ILE A 1 75 ? 6.535 -5.605 4.484 1 98.44 75 ILE A O 1
ATOM 584 N N . ILE A 1 76 ? 6.898 -4.82 2.441 1 98.75 76 ILE A N 1
ATOM 585 C CA . ILE A 1 76 ? 5.512 -4.465 2.174 1 98.75 76 ILE A CA 1
ATOM 586 C C . ILE A 1 76 ? 5.012 -5.219 0.945 1 98.75 76 ILE A C 1
ATOM 588 O O . ILE A 1 76 ? 5.539 -5.051 -0.155 1 98.75 76 ILE A O 1
ATOM 592 N N . ASN A 1 77 ? 4.012 -6.02 1.15 1 98.81 77 ASN A N 1
ATOM 593 C CA . ASN A 1 77 ? 3.445 -6.805 0.057 1 98.81 77 ASN A CA 1
ATOM 594 C C . ASN A 1 77 ? 2.082 -6.27 -0.37 1 98.81 77 ASN A C 1
ATOM 596 O O . ASN A 1 77 ? 1.171 -6.156 0.452 1 98.81 77 ASN A O 1
ATOM 600 N N . ASN A 1 78 ? 1.928 -5.938 -1.603 1 98.88 78 ASN A N 1
ATOM 601 C CA . ASN A 1 78 ? 0.681 -5.469 -2.199 1 98.88 78 ASN A CA 1
ATOM 602 C C . ASN A 1 78 ? -0.088 -6.613 -2.857 1 98.88 78 ASN A C 1
ATOM 604 O O . ASN A 1 78 ? 0.458 -7.332 -3.695 1 98.88 78 ASN A O 1
ATOM 608 N N . LEU A 1 79 ? -1.321 -6.758 -2.537 1 98.94 79 LEU A N 1
ATOM 609 C CA . LEU A 1 79 ? -2.096 -7.895 -3.023 1 98.94 79 LEU A CA 1
ATOM 610 C C . LEU A 1 79 ? -3.133 -7.449 -4.047 1 98.94 79 LEU A C 1
ATOM 612 O O . LEU A 1 79 ? -3.84 -6.461 -3.832 1 98.94 79 LEU A O 1
ATOM 616 N N . PHE A 1 80 ? -3.256 -8.25 -5.105 1 98.94 80 PHE A N 1
ATOM 617 C CA . PHE A 1 80 ? -4.184 -7.98 -6.195 1 98.94 80 PHE A CA 1
ATOM 618 C C . PHE A 1 80 ? -5.059 -9.195 -6.48 1 98.94 80 PHE A C 1
ATOM 620 O O . PHE A 1 80 ? -4.703 -10.32 -6.125 1 98.94 80 PHE A O 1
ATOM 627 N N . LYS A 1 81 ? -6.168 -8.93 -7.117 1 98.88 81 LYS A N 1
ATOM 628 C CA . LYS A 1 81 ? -6.871 -9.922 -7.926 1 98.88 81 LYS A CA 1
ATOM 629 C C . LYS A 1 81 ? -6.715 -9.633 -9.414 1 98.88 81 LYS A C 1
ATOM 631 O O . LYS A 1 81 ? -6.574 -8.477 -9.812 1 98.88 81 LYS A O 1
ATOM 636 N N . GLY A 1 82 ? -6.656 -10.633 -10.148 1 98.88 82 GLY A N 1
ATOM 637 C CA . GLY A 1 82 ? -6.621 -10.516 -11.594 1 98.88 82 GLY A CA 1
ATOM 638 C C . GLY A 1 82 ? -7.266 -11.695 -12.305 1 98.88 82 GLY A C 1
ATOM 639 O O . GLY A 1 82 ? -7.613 -12.688 -11.664 1 98.88 82 GLY A O 1
ATOM 640 N N . GLU A 1 83 ? -7.41 -11.516 -13.57 1 98.94 83 GLU A N 1
ATOM 641 C CA . GLU A 1 83 ? -8.008 -12.547 -14.414 1 98.94 83 GLU A CA 1
ATOM 642 C C . GLU A 1 83 ? -6.988 -13.117 -15.398 1 98.94 83 GLU A C 1
ATOM 644 O O . GLU A 1 83 ? -6.207 -12.367 -15.992 1 98.94 83 GLU A O 1
ATOM 649 N N . TYR A 1 84 ? -7.047 -14.438 -15.5 1 98.88 84 TYR A N 1
ATOM 650 C CA . TYR A 1 84 ? -6.262 -15.117 -16.531 1 98.88 84 TYR A CA 1
ATOM 651 C C . TYR A 1 84 ? -6.746 -14.727 -17.922 1 98.88 84 TYR A C 1
ATOM 653 O O . TYR A 1 84 ? -7.91 -14.938 -18.266 1 98.88 84 TYR A O 1
ATOM 661 N N . ILE A 1 85 ? -5.859 -14.195 -18.734 1 98.75 85 ILE A N 1
ATOM 662 C CA . ILE A 1 85 ? -6.316 -13.773 -20.047 1 98.75 85 ILE A CA 1
ATOM 663 C C . ILE A 1 85 ? -5.527 -14.516 -21.125 1 98.75 85 ILE A C 1
ATOM 665 O O . ILE A 1 85 ? -5.68 -14.227 -22.328 1 98.75 85 ILE A O 1
ATOM 669 N N . GLY A 1 86 ? -4.609 -15.312 -20.688 1 98.44 86 GLY A N 1
ATOM 670 C CA . GLY A 1 86 ? -3.867 -16.125 -21.641 1 98.44 86 GLY A CA 1
ATOM 671 C C . GLY A 1 86 ? -2.533 -16.609 -21.109 1 98.44 86 GLY A C 1
ATOM 672 O O . GLY A 1 86 ? -2.316 -16.625 -19.891 1 98.44 86 GLY A O 1
ATOM 673 N N . GLY A 1 87 ? -1.761 -17.141 -22 1 98.12 87 GLY A N 1
ATOM 674 C CA . GLY A 1 87 ? -0.481 -17.719 -21.625 1 98.12 87 GLY A CA 1
ATOM 675 C C . GLY A 1 87 ? -0.554 -19.219 -21.391 1 98.12 87 GLY A C 1
ATOM 676 O O . GLY A 1 87 ? -1.641 -19.812 -21.406 1 98.12 87 GLY A O 1
ATOM 677 N N . GLN A 1 88 ? 0.651 -19.766 -21.328 1 97.81 88 GLN A N 1
ATOM 678 C CA . GLN A 1 88 ? 0.774 -21.188 -21.078 1 97.81 88 GLN A CA 1
ATOM 679 C C . GLN A 1 88 ? 1.508 -21.453 -19.75 1 97.81 88 GLN A C 1
ATOM 681 O O . GLN A 1 88 ? 2.602 -20.922 -19.531 1 97.81 88 GLN A O 1
ATOM 686 N N . LEU A 1 89 ? 0.836 -22.234 -18.969 1 98.06 89 LEU A N 1
ATOM 687 C CA . LEU A 1 89 ? 1.474 -22.562 -17.688 1 98.06 89 LEU A CA 1
ATOM 688 C C . LEU A 1 89 ? 2.893 -23.078 -17.922 1 98.06 89 LEU A C 1
ATOM 690 O O . LEU A 1 89 ? 3.107 -24.016 -18.688 1 98.06 89 LEU A O 1
ATOM 694 N N . THR A 1 90 ? 3.822 -22.422 -17.312 1 97.81 90 THR A N 1
ATOM 695 C CA . THR A 1 90 ? 5.234 -22.766 -17.422 1 97.81 90 THR A CA 1
ATOM 696 C C . THR A 1 90 ? 5.941 -22.625 -16.078 1 97.81 90 THR A C 1
ATOM 698 O O . THR A 1 90 ? 5.684 -21.688 -15.336 1 97.81 90 THR A O 1
ATOM 701 N N . THR A 1 91 ? 6.812 -23.531 -15.766 1 96.5 91 THR A N 1
ATOM 702 C CA . THR A 1 91 ? 7.602 -23.438 -14.539 1 96.5 91 THR A CA 1
ATOM 703 C C . THR A 1 91 ? 8.836 -22.562 -14.75 1 96.5 91 THR A C 1
ATOM 705 O O . THR A 1 91 ? 9.125 -22.156 -15.883 1 96.5 91 THR A O 1
ATOM 708 N N . SER A 1 92 ? 9.438 -22.188 -13.688 1 94.19 92 SER A N 1
ATOM 709 C CA . SER A 1 92 ? 10.688 -21.438 -13.664 1 94.19 92 SER A CA 1
ATOM 710 C C . SER A 1 92 ? 11.594 -21.906 -12.523 1 94.19 92 SER A C 1
ATOM 712 O O . SER A 1 92 ? 11.281 -22.875 -11.828 1 94.19 92 SER A O 1
ATOM 714 N N . ASP A 1 93 ? 12.742 -21.344 -12.43 1 90.06 93 ASP A N 1
ATOM 715 C CA . ASP A 1 93 ? 13.656 -21.688 -11.344 1 90.06 93 ASP A CA 1
ATOM 716 C C . ASP A 1 93 ? 13.016 -21.422 -9.984 1 90.06 93 ASP A C 1
ATOM 718 O O . ASP A 1 93 ? 13.359 -22.078 -8.992 1 90.06 93 ASP A O 1
ATOM 722 N N . GLU A 1 94 ? 12.023 -20.562 -9.969 1 89 94 GLU A N 1
ATOM 723 C CA . GLU A 1 94 ? 11.375 -20.172 -8.719 1 89 94 GLU A CA 1
ATOM 724 C C . GLU A 1 94 ? 10.062 -20.938 -8.516 1 89 94 GLU A C 1
ATOM 726 O O . GLU A 1 94 ? 9.414 -20.797 -7.473 1 89 94 GLU A O 1
ATOM 731 N N . SER A 1 95 ? 9.695 -21.703 -9.461 1 95.44 95 SER A N 1
ATOM 732 C CA . SER A 1 95 ? 8.422 -22.422 -9.43 1 95.44 95 SER A CA 1
ATOM 733 C C . SER A 1 95 ? 8.578 -23.844 -9.938 1 95.44 95 SER A C 1
ATOM 735 O O . SER A 1 95 ? 8.641 -24.094 -11.141 1 95.44 95 SER A O 1
ATOM 737 N N . LEU A 1 96 ? 8.445 -24.781 -9.031 1 97 96 LEU A N 1
ATOM 738 C CA . LEU A 1 96 ? 8.602 -26.188 -9.359 1 97 96 LEU A CA 1
ATOM 739 C C . LEU A 1 96 ? 7.383 -26.719 -10.117 1 97 96 LEU A C 1
ATOM 741 O O . LEU A 1 96 ? 7.504 -27.609 -10.961 1 97 96 LEU A O 1
ATOM 745 N N . GLU A 1 97 ? 6.262 -26.25 -9.734 1 98.31 97 GLU A N 1
ATOM 746 C CA . GLU A 1 97 ? 4.977 -26.578 -10.344 1 98.31 97 GLU A CA 1
ATOM 747 C C . GLU A 1 97 ? 4.086 -25.344 -10.453 1 98.31 97 GLU A C 1
ATOM 749 O O . GLU A 1 97 ? 4.262 -24.375 -9.703 1 98.31 97 GLU A O 1
ATOM 754 N N . VAL A 1 98 ? 3.207 -25.375 -11.406 1 98.62 98 VAL A N 1
ATOM 755 C CA . VAL A 1 98 ? 2.201 -24.344 -11.609 1 98.62 98 VAL A CA 1
ATOM 756 C C . VAL A 1 98 ? 0.852 -24.984 -11.922 1 98.62 98 VAL A C 1
ATOM 758 O O . VAL A 1 98 ? 0.787 -25.969 -12.648 1 98.62 98 VAL A O 1
ATOM 761 N N . GLY A 1 99 ? -0.218 -24.422 -11.398 1 98.62 99 GLY A N 1
ATOM 762 C CA . GLY A 1 99 ? -1.527 -24.984 -11.703 1 98.62 99 GLY A CA 1
ATOM 763 C C . GLY A 1 99 ? -2.67 -24.125 -11.203 1 98.62 99 GLY A C 1
ATOM 764 O O . GLY A 1 99 ? -2.467 -23.234 -10.375 1 98.62 99 GLY A O 1
ATOM 765 N N . PHE A 1 100 ? -3.836 -24.375 -11.727 1 98.88 100 PHE A N 1
ATOM 766 C CA . PHE A 1 100 ? -5.074 -23.781 -11.25 1 98.88 100 PHE A CA 1
ATOM 767 C C . PHE A 1 100 ? -5.805 -24.719 -10.305 1 98.88 100 PHE A C 1
ATOM 769 O O . PHE A 1 100 ? -5.949 -25.906 -10.594 1 98.88 100 PHE A O 1
ATOM 776 N N . PHE A 1 101 ? -6.242 -24.203 -9.227 1 98.94 101 PHE A N 1
ATOM 777 C CA . PHE A 1 101 ? -6.91 -24.984 -8.203 1 98.94 101 PHE A CA 1
ATOM 778 C C . PHE A 1 101 ? -8.18 -24.281 -7.727 1 98.94 101 PHE A C 1
ATOM 780 O O . PHE A 1 101 ? -8.273 -23.062 -7.773 1 98.94 101 PHE A O 1
ATOM 787 N N . THR A 1 102 ? -9.133 -25.078 -7.23 1 98.81 102 THR A N 1
ATOM 788 C CA . THR A 1 102 ? -10.305 -24.469 -6.609 1 98.81 102 THR A CA 1
ATOM 789 C C . THR A 1 102 ? -9.914 -23.703 -5.348 1 98.81 102 THR A C 1
ATOM 791 O O . THR A 1 102 ? -8.82 -23.891 -4.812 1 98.81 102 THR A O 1
ATOM 794 N N . TYR A 1 103 ? -10.766 -22.859 -4.98 1 98.56 103 TYR A N 1
ATOM 795 C CA . TYR A 1 103 ? -10.523 -22.125 -3.74 1 98.56 103 TYR A CA 1
ATOM 796 C C . TYR A 1 103 ? -10.242 -23.078 -2.588 1 98.56 103 TYR A C 1
ATOM 798 O O . TYR A 1 103 ? -9.281 -22.891 -1.838 1 98.56 103 TYR A O 1
ATOM 806 N N . ALA A 1 104 ? -11.062 -24.109 -2.449 1 98.56 104 ALA A N 1
ATOM 807 C CA . ALA A 1 104 ? -10.906 -25.062 -1.366 1 98.56 104 ALA A CA 1
ATOM 808 C C . ALA A 1 104 ? -9.539 -25.75 -1.439 1 98.56 104 ALA A C 1
ATOM 810 O O . ALA A 1 104 ? -8.859 -25.906 -0.422 1 98.56 104 ALA A O 1
ATOM 811 N N . GLU A 1 105 ? -9.141 -26.172 -2.58 1 98.81 105 GLU A N 1
ATOM 812 C CA . GLU A 1 105 ? -7.844 -26.797 -2.764 1 98.81 105 GLU A CA 1
ATOM 813 C C . GLU A 1 105 ? -6.707 -25.844 -2.42 1 98.81 105 GLU A C 1
ATOM 815 O O . GLU A 1 105 ? -5.73 -26.234 -1.777 1 98.81 105 GLU A O 1
ATOM 820 N N . ALA A 1 106 ? -6.809 -24.641 -2.945 1 98.75 106 ALA A N 1
ATOM 821 C CA . ALA A 1 106 ? -5.781 -23.641 -2.682 1 98.75 106 ALA A CA 1
ATOM 822 C C . ALA A 1 106 ? -5.586 -23.438 -1.182 1 98.75 106 ALA A C 1
ATOM 824 O O . ALA A 1 106 ? -4.449 -23.375 -0.701 1 98.75 106 ALA A O 1
ATOM 825 N N . MET A 1 107 ? -6.707 -23.359 -0.442 1 98.12 107 MET A N 1
ATOM 826 C CA . MET A 1 107 ? -6.652 -23.125 0.998 1 98.12 107 MET A CA 1
ATOM 827 C C . MET A 1 107 ? -5.984 -24.297 1.714 1 98.12 107 MET A C 1
ATOM 829 O O . MET A 1 107 ? -5.359 -24.109 2.76 1 98.12 107 MET A O 1
ATOM 833 N N . GLU A 1 108 ? -6.059 -25.422 1.136 1 98.31 108 GLU A N 1
ATOM 834 C CA . GLU A 1 108 ? -5.426 -26.609 1.703 1 98.31 108 GLU A CA 1
ATOM 835 C C . GLU A 1 108 ? -3.945 -26.672 1.337 1 98.31 108 GLU A C 1
ATOM 837 O O . GLU A 1 108 ? -3.113 -27.062 2.16 1 98.31 108 GLU A O 1
ATOM 842 N N . LYS A 1 109 ? -3.654 -26.281 0.166 1 98.56 109 LYS A N 1
ATOM 843 C CA . LYS A 1 109 ? -2.305 -26.438 -0.368 1 98.56 109 LYS A CA 1
ATOM 844 C C . LYS A 1 109 ? -1.365 -25.375 0.19 1 98.56 109 LYS A C 1
ATOM 846 O O . LYS A 1 109 ? -0.193 -25.656 0.454 1 98.56 109 LYS A O 1
ATOM 851 N N . VAL A 1 110 ? -1.848 -24.156 0.315 1 98.62 110 VAL A N 1
ATOM 852 C CA . VAL A 1 110 ? -1.037 -23.062 0.824 1 98.62 110 VAL A CA 1
ATOM 853 C C . VAL A 1 110 ? -0.961 -23.141 2.348 1 98.62 110 VAL A C 1
ATOM 855 O O . VAL A 1 110 ? -1.983 -23.047 3.031 1 98.62 110 VAL A O 1
ATOM 858 N N . THR A 1 111 ? 0.231 -23.234 2.877 1 96.88 111 THR A N 1
ATOM 859 C CA . THR A 1 111 ? 0.311 -23.5 4.312 1 96.88 111 THR A CA 1
ATOM 860 C C . THR A 1 111 ? 1.362 -22.609 4.965 1 96.88 111 THR A C 1
ATOM 862 O O . THR A 1 111 ? 1.474 -22.562 6.191 1 96.88 111 THR A O 1
ATOM 865 N N . TRP A 1 112 ? 2.084 -21.906 4.223 1 96.69 112 TRP A N 1
ATOM 866 C CA . TRP A 1 112 ? 3.242 -21.188 4.742 1 96.69 112 TRP A CA 1
ATOM 867 C C . TRP A 1 112 ? 2.822 -19.875 5.398 1 96.69 112 TRP A C 1
ATOM 869 O O . TRP A 1 112 ? 2.25 -19.016 4.742 1 96.69 112 TRP A O 1
ATOM 879 N N . GLY A 1 113 ? 3.061 -19.812 6.672 1 95.94 113 GLY A N 1
ATOM 880 C CA . GLY A 1 113 ? 2.869 -18.531 7.355 1 95.94 113 GLY A CA 1
ATOM 881 C C . GLY A 1 113 ? 1.461 -17.984 7.219 1 95.94 113 GLY A C 1
ATOM 882 O O . GLY A 1 113 ? 0.489 -18.688 7.52 1 95.94 113 GLY A O 1
ATOM 883 N N . ASN A 1 114 ? 1.374 -16.719 6.773 1 97.81 114 ASN A N 1
ATOM 884 C CA . ASN A 1 114 ? 0.073 -16.062 6.652 1 97.81 114 ASN A CA 1
ATOM 885 C C . ASN A 1 114 ? -0.408 -16.031 5.207 1 97.81 114 ASN A C 1
ATOM 887 O O . ASN A 1 114 ? -1.267 -15.227 4.852 1 97.81 114 ASN A O 1
ATOM 891 N N . PHE A 1 115 ? 0.154 -16.844 4.398 1 98.19 115 PHE A N 1
ATOM 892 C CA . PHE A 1 115 ? -0.144 -16.797 2.971 1 98.19 115 PHE A CA 1
ATOM 893 C C . PHE A 1 115 ? -1.589 -17.203 2.705 1 98.19 115 PHE A C 1
ATOM 895 O O . PHE A 1 115 ? -2.232 -16.672 1.799 1 98.19 115 PHE A O 1
ATOM 902 N N . THR A 1 116 ? -2.061 -18.125 3.5 1 98.25 116 THR A N 1
ATOM 903 C CA . THR A 1 116 ? -3.461 -18.5 3.359 1 98.25 116 THR A CA 1
ATOM 904 C C . THR A 1 116 ? -4.379 -17.328 3.674 1 98.25 116 THR A C 1
ATOM 906 O O . THR A 1 116 ? -5.363 -17.094 2.973 1 98.25 116 THR A O 1
ATOM 909 N N . GLU A 1 117 ? -4.07 -16.625 4.711 1 98.44 117 GLU A N 1
ATOM 910 C CA . GLU A 1 117 ? -4.859 -15.453 5.109 1 98.44 117 GLU A CA 1
ATOM 911 C C . GLU A 1 117 ? -4.855 -14.383 4.023 1 98.44 117 GLU A C 1
ATOM 913 O O . GLU A 1 117 ? -5.863 -13.711 3.801 1 98.44 117 GLU A O 1
ATOM 918 N N . ARG A 1 118 ? -3.727 -14.195 3.363 1 98.62 118 ARG A N 1
ATOM 919 C CA . ARG A 1 118 ? -3.621 -13.234 2.275 1 98.62 118 ARG A CA 1
ATOM 920 C C . ARG A 1 118 ? -4.621 -13.547 1.167 1 98.62 118 ARG A C 1
ATOM 922 O O . ARG A 1 118 ? -5.316 -12.648 0.679 1 98.62 118 ARG A O 1
ATOM 929 N N . ILE A 1 119 ? -4.688 -14.805 0.831 1 98.75 119 ILE A N 1
ATOM 930 C CA . ILE A 1 119 ? -5.625 -15.219 -0.206 1 98.75 119 ILE A CA 1
ATOM 931 C C . ILE A 1 119 ? -7.055 -15 0.274 1 98.75 119 ILE A C 1
ATOM 933 O O . ILE A 1 119 ? -7.875 -14.422 -0.443 1 98.75 119 ILE A O 1
ATOM 937 N N . ARG A 1 120 ? -7.363 -15.43 1.459 1 98.56 120 ARG A N 1
ATOM 938 C CA . ARG A 1 120 ? -8.711 -15.32 2.02 1 98.56 120 ARG A CA 1
ATOM 939 C C . ARG A 1 120 ? -9.188 -13.875 2.012 1 98.56 120 ARG A C 1
ATOM 941 O O . ARG A 1 120 ? -10.32 -13.594 1.617 1 98.56 120 ARG A O 1
ATOM 948 N N . LEU A 1 121 ? -8.367 -12.992 2.461 1 98.69 121 LEU A N 1
ATOM 949 C CA . LEU A 1 121 ? -8.742 -11.594 2.586 1 98.69 121 LEU A CA 1
ATOM 950 C C . LEU A 1 121 ? -9.016 -10.977 1.216 1 98.69 121 LEU A C 1
ATOM 952 O O . LEU A 1 121 ? -9.875 -10.102 1.082 1 98.69 121 LEU A O 1
ATOM 956 N N . CYS A 1 122 ? -8.344 -11.461 0.17 1 98.62 122 CYS A N 1
ATOM 957 C CA . CYS A 1 122 ? -8.602 -10.969 -1.177 1 98.62 122 CYS A CA 1
ATOM 958 C C . CYS A 1 122 ? -10.016 -11.305 -1.624 1 98.62 122 CYS A C 1
ATOM 960 O O . CYS A 1 122 ? -10.547 -10.688 -2.549 1 98.62 122 CYS A O 1
ATOM 962 N N . PHE A 1 123 ? -10.633 -12.25 -0.95 1 98.19 123 PHE A N 1
ATOM 963 C CA . PHE A 1 123 ? -11.984 -12.648 -1.33 1 98.19 123 PHE A CA 1
ATOM 964 C C . PHE A 1 123 ? -13.016 -12.031 -0.39 1 98.19 123 PHE A C 1
ATOM 966 O O . PHE A 1 123 ? -14.219 -12.195 -0.591 1 98.19 123 PHE A O 1
ATOM 973 N N . SER A 1 124 ? -12.531 -11.367 0.61 1 97.69 124 SER A N 1
ATOM 974 C CA . SER A 1 124 ? -13.438 -10.766 1.577 1 97.69 124 SER A CA 1
ATOM 975 C C . SER A 1 124 ? -13.773 -9.328 1.201 1 97.69 124 SER A C 1
ATOM 977 O O . SER A 1 124 ? -12.977 -8.414 1.438 1 97.69 124 SER A O 1
ATOM 979 N N . GLU A 1 125 ? -14.969 -9.023 0.763 1 94.81 125 GLU A N 1
ATOM 980 C CA . GLU A 1 125 ? -15.367 -7.672 0.375 1 94.81 125 GLU A CA 1
ATOM 981 C C . GLU A 1 125 ? -15.438 -6.746 1.587 1 94.81 125 GLU A C 1
ATOM 983 O O . GLU A 1 125 ? -15.172 -5.547 1.476 1 94.81 125 GLU A O 1
ATOM 988 N N . LYS A 1 126 ? -15.672 -7.266 2.689 1 94 126 LYS A N 1
ATOM 989 C CA . LYS A 1 126 ? -15.859 -6.469 3.9 1 94 126 LYS A CA 1
ATOM 990 C C . LYS A 1 126 ? -14.516 -6.02 4.477 1 94 126 LYS A C 1
ATOM 992 O O . LYS A 1 126 ? -14.438 -4.984 5.137 1 94 126 LYS A O 1
ATOM 997 N N . GLU A 1 127 ? -13.508 -6.727 4.121 1 95.94 127 GLU A N 1
ATOM 998 C CA . GLU A 1 127 ? -12.227 -6.465 4.77 1 95.94 127 GLU A CA 1
ATOM 999 C C . GLU A 1 127 ? -11.32 -5.617 3.883 1 95.94 127 GLU A C 1
ATOM 1001 O O . GLU A 1 127 ? -10.312 -5.078 4.348 1 95.94 127 GLU A O 1
ATOM 1006 N N . LYS A 1 128 ? -11.781 -5.434 2.656 1 95.19 128 LYS A N 1
ATOM 1007 C CA . LYS A 1 128 ? -10.961 -4.664 1.729 1 95.19 128 LYS A CA 1
ATOM 1008 C C . LYS A 1 128 ? -11.242 -3.17 1.848 1 95.19 128 LYS A C 1
ATOM 1010 O O . LYS A 1 128 ? -12.383 -2.768 2.09 1 95.19 128 LYS A O 1
ATOM 1015 N N .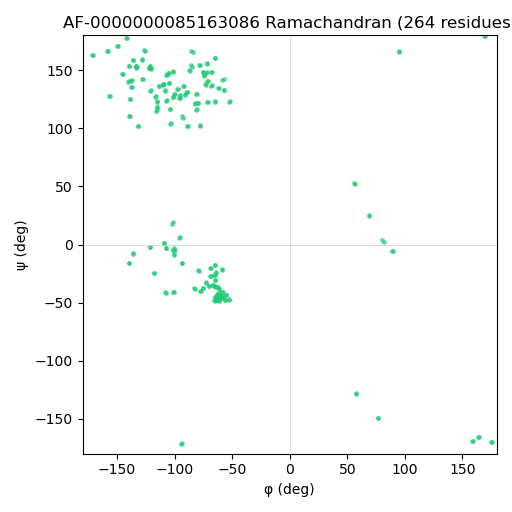 PRO A 1 129 ? -10.328 -2.34 1.609 1 97.81 129 PRO A N 1
ATOM 1016 C CA . PRO A 1 129 ? -8.906 -2.68 1.56 1 97.81 129 PRO A CA 1
ATOM 1017 C C . PRO A 1 129 ? -8.32 -2.98 2.938 1 97.81 129 PRO A C 1
ATOM 1019 O O . PRO A 1 129 ? -8.656 -2.309 3.916 1 97.81 129 PRO A O 1
ATOM 1022 N N . PHE A 1 130 ? -7.461 -3.977 2.971 1 98.25 130 PHE A N 1
ATOM 1023 C CA . PHE A 1 130 ? -6.832 -4.312 4.242 1 98.25 130 PHE A CA 1
ATOM 1024 C C . PHE A 1 130 ? -5.418 -3.752 4.312 1 98.25 130 PHE A C 1
ATOM 1026 O O . PHE A 1 130 ? -4.773 -3.553 3.279 1 98.25 130 PHE A O 1
ATOM 1033 N N . LEU A 1 131 ? -5 -3.43 5.402 1 98.62 131 LEU A N 1
ATOM 1034 C CA . LEU A 1 131 ? -3.617 -3.158 5.785 1 98.62 131 LEU A CA 1
ATOM 1035 C C . LEU A 1 131 ? -3.254 -3.9 7.07 1 98.62 131 LEU A C 1
ATOM 1037 O O . LEU A 1 131 ? -3.602 -3.459 8.164 1 98.62 131 LEU A O 1
ATOM 1041 N N . ILE A 1 132 ? -2.561 -4.965 6.938 1 98.44 132 ILE A N 1
ATOM 1042 C CA . ILE A 1 132 ? -2.252 -5.844 8.062 1 98.44 132 ILE A CA 1
ATOM 1043 C C . ILE A 1 132 ? -0.747 -5.848 8.312 1 98.44 132 ILE A C 1
ATOM 1045 O O . ILE A 1 132 ? 0.043 -6.113 7.406 1 98.44 132 ILE A O 1
ATOM 1049 N N . SER A 1 133 ? -0.4 -5.52 9.477 1 98.38 133 SER A N 1
ATOM 1050 C CA . SER A 1 133 ? 1.004 -5.582 9.867 1 98.38 133 SER A CA 1
ATOM 1051 C C . SER A 1 133 ? 1.266 -6.766 10.789 1 98.38 133 SER A C 1
ATOM 1053 O O . SER A 1 133 ? 0.42 -7.113 11.617 1 98.38 133 SER A O 1
ATOM 1055 N N . PHE A 1 134 ? 2.336 -7.246 10.68 1 97.25 134 PHE A N 1
ATOM 1056 C CA . PHE A 1 134 ? 2.736 -8.352 11.539 1 97.25 134 PHE A CA 1
ATOM 1057 C C . PHE A 1 134 ? 4.238 -8.328 11.789 1 97.25 134 PHE A C 1
ATOM 1059 O O . PHE A 1 134 ? 4.984 -7.664 11.07 1 97.25 134 PHE A O 1
ATOM 1066 N N . MET B 1 1 ? 21.906 -6.648 -4.746 1 82.69 1 MET B N 1
ATOM 1067 C CA . MET B 1 1 ? 21.094 -6.309 -3.572 1 82.69 1 MET B CA 1
ATOM 1068 C C . MET B 1 1 ? 19.641 -6.094 -3.951 1 82.69 1 MET B C 1
ATOM 1070 O O . MET B 1 1 ? 19.344 -5.637 -5.055 1 82.69 1 MET B O 1
ATOM 1074 N N . PRO B 1 2 ? 18.625 -6.562 -3.217 1 89.88 2 PRO B N 1
ATOM 1075 C CA . PRO B 1 2 ? 17.219 -6.379 -3.594 1 89.88 2 PRO B CA 1
ATOM 1076 C C . PRO B 1 2 ? 16.828 -4.906 -3.727 1 89.88 2 PRO B C 1
ATOM 1078 O O . PRO B 1 2 ? 17.359 -4.059 -3.004 1 89.88 2 PRO B O 1
ATOM 1081 N N . PRO B 1 3 ? 15.984 -4.695 -4.766 1 95.56 3 PRO B N 1
ATOM 1082 C CA . PRO B 1 3 ? 15.484 -3.322 -4.867 1 95.56 3 PRO B CA 1
ATOM 1083 C C . PRO B 1 3 ? 14.773 -2.857 -3.598 1 95.56 3 PRO B C 1
ATOM 1085 O O . PRO B 1 3 ? 14.023 -3.621 -2.992 1 95.56 3 PRO B O 1
ATOM 1088 N N . LYS B 1 4 ? 15.148 -1.639 -3.178 1 96.88 4 LYS B N 1
ATOM 1089 C CA . LYS B 1 4 ? 14.523 -1.093 -1.976 1 96.88 4 LYS B CA 1
ATOM 1090 C C . LYS B 1 4 ? 13.828 0.235 -2.27 1 96.88 4 LYS B C 1
ATOM 1092 O O . LYS B 1 4 ? 14.203 0.941 -3.209 1 96.88 4 LYS B O 1
ATOM 1097 N N . HIS B 1 5 ? 12.789 0.549 -1.444 1 98.5 5 HIS B N 1
ATOM 1098 C CA . HIS B 1 5 ? 11.961 1.742 -1.585 1 98.5 5 HIS B CA 1
ATOM 1099 C C . HIS B 1 5 ? 11.773 2.443 -0.244 1 98.5 5 HIS B C 1
ATOM 1101 O O . HIS B 1 5 ? 11.859 1.811 0.811 1 98.5 5 HIS B O 1
ATOM 1107 N N . ILE B 1 6 ? 11.57 3.746 -0.311 1 98.44 6 ILE B N 1
ATOM 1108 C CA . ILE B 1 6 ? 11.133 4.488 0.868 1 98.44 6 ILE B CA 1
ATOM 1109 C C . ILE B 1 6 ? 9.625 4.328 1.054 1 98.44 6 ILE B C 1
ATOM 1111 O O . ILE B 1 6 ? 8.859 4.488 0.103 1 98.44 6 ILE B O 1
ATOM 1115 N N . ILE B 1 7 ? 9.195 3.971 2.234 1 98.75 7 ILE B N 1
ATOM 1116 C CA . ILE B 1 7 ? 7.777 3.924 2.584 1 98.75 7 ILE B CA 1
ATOM 1117 C C . ILE B 1 7 ? 7.406 5.156 3.404 1 98.75 7 ILE B C 1
ATOM 1119 O O . ILE B 1 7 ? 8.102 5.504 4.363 1 98.75 7 ILE B O 1
ATOM 1123 N N . SER B 1 8 ? 6.391 5.855 2.955 1 98.69 8 SER B N 1
ATOM 1124 C CA . SER B 1 8 ? 5.848 6.977 3.715 1 98.69 8 SER B CA 1
ATOM 1125 C C . SER B 1 8 ? 4.348 6.82 3.939 1 98.69 8 SER B C 1
ATOM 1127 O O . SER B 1 8 ? 3.717 5.934 3.361 1 98.69 8 SER B O 1
ATOM 1129 N N . ALA B 1 9 ? 3.83 7.594 4.805 1 98.88 9 ALA B N 1
ATOM 1130 C CA . ALA B 1 9 ? 2.393 7.648 5.066 1 98.88 9 ALA B CA 1
ATOM 1131 C C . ALA B 1 9 ? 1.952 9.07 5.41 1 98.88 9 ALA B C 1
ATOM 1133 O O . ALA B 1 9 ? 2.725 9.844 5.977 1 98.88 9 ALA B O 1
ATOM 1134 N N . SER B 1 10 ? 0.782 9.391 5.016 1 98.88 10 SER B N 1
ATOM 1135 C CA . SER B 1 10 ? 0.146 10.672 5.309 1 98.88 10 SER B CA 1
ATOM 1136 C C . SER B 1 10 ? -1.307 10.484 5.73 1 98.88 10 SER B C 1
ATOM 1138 O O . SER B 1 10 ? -1.926 9.469 5.41 1 98.88 10 SER B O 1
ATOM 1140 N N . CYS B 1 11 ? -1.821 11.453 6.398 1 98.94 11 CYS B N 1
ATOM 1141 C CA . CYS B 1 11 ? -3.158 11.289 6.957 1 98.94 11 CYS B CA 1
ATOM 1142 C C . CYS B 1 11 ? -3.979 12.562 6.797 1 98.94 11 CYS B C 1
ATOM 1144 O O . CYS B 1 11 ? -3.535 13.641 7.184 1 98.94 11 CYS B O 1
ATOM 1146 N N . VAL B 1 12 ? -5.113 12.414 6.195 1 98.94 12 VAL B N 1
ATOM 1147 C CA . VAL B 1 12 ? -6.133 13.453 6.254 1 98.94 12 VAL B CA 1
ATOM 1148 C C . VAL B 1 12 ? -6.848 13.406 7.602 1 98.94 12 VAL B C 1
ATOM 1150 O O . VAL B 1 12 ? -7.711 12.547 7.82 1 98.94 12 VAL B O 1
ATOM 1153 N N . VAL B 1 13 ? -6.492 14.297 8.445 1 98.94 13 VAL B N 1
ATOM 1154 C CA . VAL B 1 13 ? -7.078 14.336 9.781 1 98.94 13 VAL B CA 1
ATOM 1155 C C . VAL B 1 13 ? -8.242 15.328 9.812 1 98.94 13 VAL B C 1
ATOM 1157 O O . VAL B 1 13 ? -8.07 16.5 9.469 1 98.94 13 VAL B O 1
ATOM 1160 N N . LEU B 1 14 ? -9.359 14.883 10.234 1 98.94 14 LEU B N 1
ATOM 1161 C CA . LEU B 1 14 ? -10.547 15.727 10.312 1 98.94 14 LEU B CA 1
ATOM 1162 C C . LEU B 1 14 ? -10.906 16.016 11.766 1 98.94 14 LEU B C 1
ATOM 1164 O O . LEU B 1 14 ? -10.82 15.133 12.617 1 98.94 14 LEU B O 1
ATOM 1168 N N . ASN B 1 15 ? -11.266 17.266 12.031 1 98.75 15 ASN B N 1
ATOM 1169 C CA . ASN B 1 15 ? -11.805 17.562 13.352 1 98.75 15 ASN B CA 1
ATOM 1170 C C . ASN B 1 15 ? -13.336 17.484 13.367 1 98.75 15 ASN B C 1
ATOM 1172 O O . ASN B 1 15 ? -13.945 17.062 12.383 1 98.75 15 ASN B O 1
ATOM 1176 N N . ASP B 1 16 ? -13.914 17.922 14.453 1 98 16 ASP B N 1
ATOM 1177 C CA . ASP B 1 16 ? -15.352 17.766 14.656 1 98 16 ASP B CA 1
ATOM 1178 C C . ASP B 1 16 ? -16.141 18.656 13.695 1 98 16 ASP B C 1
ATOM 1180 O O . ASP B 1 16 ? -17.328 18.422 13.453 1 98 16 ASP B O 1
ATOM 1184 N N . GLU B 1 17 ? -15.531 19.672 13.164 1 98.44 17 GLU B N 1
ATOM 1185 C CA . GLU B 1 17 ? -16.188 20.578 12.219 1 98.44 17 GLU B CA 1
ATOM 1186 C C . GLU B 1 17 ? -15.891 20.172 10.773 1 98.44 17 GLU B C 1
ATOM 1188 O O . GLU B 1 17 ? -16.141 20.938 9.844 1 98.44 17 GLU B O 1
ATOM 1193 N N . ASN B 1 18 ? -15.211 19.016 10.625 1 98.38 18 ASN B N 1
ATOM 1194 C CA . ASN B 1 18 ? -14.852 18.453 9.32 1 98.38 18 ASN B CA 1
ATOM 1195 C C . ASN B 1 18 ? -13.797 19.297 8.617 1 98.38 18 ASN B C 1
ATOM 1197 O O . ASN B 1 18 ? -13.758 19.359 7.387 1 98.38 18 ASN B O 1
ATOM 1201 N N . GLN B 1 19 ? -13.078 19.984 9.398 1 98.88 19 GLN B N 1
ATOM 1202 C CA . GLN B 1 19 ? -11.938 20.703 8.836 1 98.88 19 GLN B CA 1
ATOM 1203 C C . GLN B 1 19 ? -10.711 19.797 8.742 1 98.88 19 GLN B C 1
ATOM 1205 O O . GLN B 1 19 ? -10.547 18.875 9.555 1 98.88 19 GLN B O 1
ATOM 1210 N N . ILE B 1 20 ? -9.844 20.094 7.797 1 98.94 20 ILE B N 1
ATOM 1211 C CA . ILE B 1 20 ? -8.688 19.281 7.484 1 98.94 20 ILE B CA 1
ATOM 1212 C C . ILE B 1 20 ? -7.441 19.875 8.141 1 98.94 20 ILE B C 1
ATOM 1214 O O . ILE B 1 20 ? -7.168 21.062 8 1 98.94 20 ILE B O 1
ATOM 1218 N N . LEU B 1 21 ? -6.66 19.031 8.883 1 98.94 21 LEU B N 1
ATOM 1219 C CA . LEU B 1 21 ? -5.375 19.438 9.438 1 98.94 21 LEU B CA 1
ATOM 1220 C C . LEU B 1 21 ? -4.328 19.594 8.344 1 98.94 21 LEU B C 1
ATOM 1222 O O . LEU B 1 21 ? -4.105 18.672 7.559 1 98.94 21 LEU B O 1
ATOM 1226 N N . LEU B 1 22 ? -3.752 20.766 8.242 1 98.88 22 LEU B N 1
ATOM 1227 C CA . LEU B 1 22 ? -2.617 20.984 7.352 1 98.88 22 LEU B CA 1
ATOM 1228 C C . LEU B 1 22 ? -1.41 21.5 8.125 1 98.88 22 LEU B C 1
ATOM 1230 O O . LEU B 1 22 ? -1.563 22.125 9.172 1 98.88 22 LEU B O 1
ATOM 1234 N N . ILE B 1 23 ? -0.268 21.188 7.605 1 98.81 23 ILE B N 1
ATOM 1235 C CA . ILE B 1 23 ? 0.986 21.797 8.047 1 98.81 23 ILE B CA 1
ATOM 1236 C C . ILE B 1 23 ? 1.654 22.516 6.883 1 98.81 23 ILE B C 1
ATOM 1238 O O . ILE B 1 23 ? 1.444 22.156 5.723 1 98.81 23 ILE B O 1
ATOM 1242 N N . LYS B 1 24 ? 2.408 23.516 7.172 1 98.56 24 LYS B N 1
ATOM 1243 C CA . LYS B 1 24 ? 3.137 24.25 6.133 1 98.56 24 LYS B CA 1
ATOM 1244 C C . LYS B 1 24 ? 4.617 23.875 6.137 1 98.56 24 LYS B C 1
ATOM 1246 O O . LYS B 1 24 ? 5.367 24.297 7.016 1 98.56 24 LYS B O 1
ATOM 1251 N N . SER B 1 25 ? 4.992 23.078 5.184 1 96.25 25 SER B N 1
ATOM 1252 C CA . SER B 1 25 ? 6.391 22.703 5.012 1 96.25 25 SER B CA 1
ATOM 1253 C C . SER B 1 25 ? 7.219 23.859 4.473 1 96.25 25 SER B C 1
ATOM 1255 O O . SER B 1 25 ? 6.727 24.672 3.689 1 96.25 25 SER B O 1
ATOM 1257 N N . PRO B 1 26 ? 8.523 23.953 4.84 1 94.62 26 PRO B N 1
ATOM 1258 C CA . PRO B 1 26 ? 9.383 25.016 4.328 1 94.62 26 PRO B CA 1
ATOM 1259 C C . PRO B 1 26 ? 9.586 24.938 2.814 1 94.62 26 PRO B C 1
ATOM 1261 O O . PRO B 1 26 ? 9.797 25.969 2.16 1 94.62 26 PRO B O 1
ATOM 1264 N N . LEU B 1 27 ? 9.43 23.844 2.307 1 92.38 27 LEU B N 1
ATOM 1265 C CA . LEU B 1 27 ? 9.781 23.656 0.904 1 92.38 27 LEU B CA 1
ATOM 1266 C C . LEU B 1 27 ? 8.523 23.5 0.047 1 92.38 27 LEU B C 1
ATOM 1268 O O . LEU B 1 27 ? 8.383 24.188 -0.975 1 92.38 27 LEU B O 1
ATOM 1272 N N . ARG B 1 28 ? 7.52 22.797 0.474 1 95.38 28 ARG B N 1
ATOM 1273 C CA . ARG B 1 28 ? 6.426 22.375 -0.399 1 95.38 28 ARG B CA 1
ATOM 1274 C C . ARG B 1 28 ? 5.156 23.172 -0.095 1 95.38 28 ARG B C 1
ATOM 1276 O O . ARG B 1 28 ? 4.145 23.016 -0.785 1 95.38 28 ARG B O 1
ATOM 1283 N N . GLY B 1 29 ? 5.246 24.016 0.896 1 97.44 29 GLY B N 1
ATOM 1284 C CA . GLY B 1 29 ? 4.043 24.719 1.312 1 97.44 29 GLY B CA 1
ATOM 1285 C C . GLY B 1 29 ? 3.098 23.859 2.127 1 97.44 29 GLY B C 1
ATOM 1286 O O . GLY B 1 29 ? 3.535 23.016 2.906 1 97.44 29 GLY B O 1
ATOM 1287 N N . TRP B 1 30 ? 1.797 24.141 2.01 1 98.69 30 TRP B N 1
ATOM 1288 C CA . TRP B 1 30 ? 0.788 23.438 2.801 1 98.69 30 TRP B CA 1
ATOM 1289 C C . TRP B 1 30 ? 0.59 22.016 2.297 1 98.69 30 TRP B C 1
ATOM 1291 O O . TRP B 1 30 ? 0.522 21.781 1.087 1 98.69 30 TRP B O 1
ATOM 1301 N N . GLU B 1 31 ? 0.484 21.156 3.182 1 98.75 31 GLU B N 1
ATOM 1302 C CA . GLU B 1 31 ? 0.262 19.734 2.889 1 98.75 31 GLU B CA 1
ATOM 1303 C C . GLU B 1 31 ? -0.345 19.016 4.086 1 98.75 31 GLU B C 1
ATOM 1305 O O . GLU B 1 31 ? -0.42 19.578 5.184 1 98.75 31 GLU B O 1
ATOM 1310 N N . ILE B 1 32 ? -0.85 17.828 3.889 1 98.81 32 ILE B N 1
ATOM 1311 C CA . ILE B 1 32 ? -1.284 17.016 5.023 1 98.81 32 ILE B CA 1
ATOM 1312 C C . ILE B 1 32 ? -0.068 16.438 5.738 1 98.81 32 ILE B C 1
ATOM 1314 O O . ILE B 1 32 ? 0.971 16.203 5.121 1 98.81 32 ILE B O 1
ATOM 1318 N N . PRO B 1 33 ? -0.197 16.266 7.023 1 98.75 33 PRO B N 1
ATOM 1319 C CA . PRO B 1 33 ? 0.959 15.742 7.754 1 98.75 33 PRO B CA 1
ATOM 1320 C C . PRO B 1 33 ? 1.279 14.297 7.395 1 98.75 33 PRO B C 1
ATOM 1322 O O . PRO B 1 33 ? 0.374 13.523 7.074 1 98.75 33 PRO B O 1
ATOM 1325 N N . GLY B 1 34 ? 2.459 13.914 7.438 1 98.31 34 GLY B N 1
ATOM 1326 C CA . GLY B 1 34 ? 2.982 12.594 7.133 1 98.31 34 GLY B CA 1
ATOM 1327 C C . GLY B 1 34 ? 4.496 12.555 7.035 1 98.31 34 GLY B C 1
ATOM 1328 O O . GLY B 1 34 ? 5.16 13.578 7.242 1 98.31 34 GLY B O 1
ATOM 1329 N N . GLY B 1 35 ? 5.02 11.375 6.777 1 97.94 35 GLY B N 1
ATOM 1330 C CA . GLY B 1 35 ? 6.461 11.219 6.68 1 97.94 35 GLY B CA 1
ATOM 1331 C C . GLY B 1 35 ? 6.895 9.773 6.48 1 97.94 35 GLY B C 1
ATOM 1332 O O . GLY B 1 35 ? 6.066 8.914 6.176 1 97.94 35 GLY B O 1
ATOM 1333 N N . GLN B 1 36 ? 8.172 9.562 6.594 1 98.31 36 GLN B N 1
ATOM 1334 C CA . GLN B 1 36 ? 8.75 8.25 6.332 1 98.31 36 GLN B CA 1
ATOM 1335 C C . GLN B 1 36 ? 8.453 7.277 7.473 1 98.31 36 GLN B C 1
ATOM 1337 O O . GLN B 1 36 ? 8.391 7.676 8.633 1 98.31 36 GLN B O 1
ATOM 1342 N N . ILE B 1 37 ? 8.266 6.047 7.117 1 98.62 37 ILE B N 1
ATOM 1343 C CA . ILE B 1 37 ? 8.062 4.977 8.086 1 98.62 37 ILE B CA 1
ATOM 1344 C C . ILE B 1 37 ? 9.406 4.359 8.461 1 98.62 37 ILE B C 1
ATOM 1346 O O . ILE B 1 37 ? 10.211 4.016 7.59 1 98.62 37 ILE B O 1
ATOM 1350 N N . GLU B 1 38 ? 9.664 4.25 9.742 1 98.12 38 GLU B N 1
ATOM 1351 C CA . GLU B 1 38 ? 10.922 3.689 10.227 1 98.12 38 GLU B CA 1
ATOM 1352 C C . GLU B 1 38 ? 10.914 2.164 10.148 1 98.12 38 GLU B C 1
ATOM 1354 O O . GLU B 1 38 ? 9.852 1.546 10.164 1 98.12 38 GLU B O 1
ATOM 1359 N N . ASN B 1 39 ? 12.109 1.608 10.047 1 97.31 39 ASN B N 1
ATOM 1360 C CA . ASN B 1 39 ? 12.195 0.155 10.133 1 97.31 39 ASN B CA 1
ATOM 1361 C C . ASN B 1 39 ? 11.711 -0.356 11.492 1 97.31 39 ASN B C 1
ATOM 1363 O O . ASN B 1 39 ? 12.031 0.229 12.523 1 97.31 39 ASN B O 1
ATOM 1367 N N . GLY B 1 40 ? 10.891 -1.42 11.469 1 97.38 40 GLY B N 1
ATOM 1368 C CA . GLY B 1 40 ? 10.383 -2.008 12.703 1 97.38 40 GLY B CA 1
ATOM 1369 C C . GLY B 1 40 ? 9.078 -1.393 13.164 1 97.38 40 GLY B C 1
ATOM 1370 O O . GLY B 1 40 ? 8.453 -1.877 14.109 1 97.38 40 GLY B O 1
ATOM 1371 N N . GLU B 1 41 ? 8.688 -0.403 12.484 1 97.38 41 GLU B N 1
ATOM 1372 C CA . GLU B 1 41 ? 7.457 0.316 12.797 1 97.38 41 GLU B CA 1
ATOM 1373 C C . GLU B 1 41 ? 6.355 -0.028 11.797 1 97.38 41 GLU B C 1
ATOM 1375 O O . GLU B 1 41 ? 6.613 -0.163 10.602 1 97.38 41 GLU B O 1
ATOM 1380 N N . THR B 1 42 ? 5.113 -0.193 12.336 1 98.81 42 THR B N 1
ATOM 1381 C CA . THR B 1 42 ? 4.016 -0.38 11.398 1 98.81 42 THR B CA 1
ATOM 1382 C C . THR B 1 42 ? 3.697 0.925 10.672 1 98.81 42 THR B C 1
ATOM 1384 O O . THR B 1 42 ? 3.971 2.01 11.188 1 98.81 42 THR B O 1
ATOM 1387 N N . ILE B 1 43 ? 3.125 0.836 9.539 1 98.88 43 ILE B N 1
ATOM 1388 C CA . ILE B 1 43 ? 2.725 2.014 8.773 1 98.88 43 ILE B CA 1
ATOM 1389 C C . ILE B 1 43 ? 1.757 2.859 9.602 1 98.88 43 ILE B C 1
ATOM 1391 O O . ILE B 1 43 ? 1.876 4.086 9.648 1 98.88 43 ILE B O 1
ATOM 1395 N N . ARG B 1 44 ? 0.805 2.188 10.32 1 98.88 44 ARG B N 1
ATOM 1396 C CA . ARG B 1 44 ? -0.182 2.887 11.141 1 98.88 44 ARG B CA 1
ATOM 1397 C C . ARG B 1 44 ? 0.487 3.629 12.289 1 98.88 44 ARG B C 1
ATOM 1399 O O . ARG B 1 44 ? 0.186 4.801 12.539 1 98.88 44 ARG B O 1
ATOM 1406 N N . GLU B 1 45 ? 1.414 2.975 12.961 1 98.75 45 GLU B N 1
ATOM 1407 C CA . GLU B 1 45 ? 2.141 3.625 14.047 1 98.75 45 GLU B CA 1
ATOM 1408 C C . GLU B 1 45 ? 2.955 4.809 13.539 1 98.75 45 GLU B C 1
ATOM 1410 O O . GLU B 1 45 ? 3.023 5.852 14.195 1 98.75 45 GLU B O 1
ATOM 1415 N N . GLY B 1 46 ? 3.592 4.605 12.406 1 98.69 46 GLY B N 1
ATOM 1416 C CA . GLY B 1 46 ? 4.426 5.645 11.828 1 98.69 46 GLY B CA 1
ATOM 1417 C C . GLY B 1 46 ? 3.654 6.906 11.484 1 98.69 46 GLY B C 1
ATOM 1418 O O . GLY B 1 46 ? 4.086 8.016 11.82 1 98.69 46 GLY B O 1
ATOM 1419 N N . VAL B 1 47 ? 2.467 6.727 10.859 1 98.88 47 VAL B N 1
ATOM 1420 C CA . VAL B 1 47 ? 1.718 7.906 10.445 1 98.88 47 VAL B CA 1
ATOM 1421 C C . VAL B 1 47 ? 1.163 8.625 11.672 1 98.88 47 VAL B C 1
ATOM 1423 O O . VAL B 1 47 ? 1.102 9.859 11.695 1 98.88 47 VAL B O 1
ATOM 1426 N N . ILE B 1 48 ? 0.783 7.844 12.664 1 98.88 48 ILE B N 1
ATOM 1427 C CA . ILE B 1 48 ? 0.312 8.453 13.906 1 98.88 48 ILE B CA 1
ATOM 1428 C C . ILE B 1 48 ? 1.442 9.25 14.555 1 98.88 48 ILE B C 1
ATOM 1430 O O . ILE B 1 48 ? 1.239 10.391 14.977 1 98.88 48 ILE B O 1
ATOM 1434 N N . ARG B 1 49 ? 2.639 8.695 14.609 1 98.69 49 ARG B N 1
ATOM 1435 C CA . ARG B 1 49 ? 3.807 9.375 15.156 1 98.69 49 ARG B CA 1
ATOM 1436 C C . ARG B 1 49 ? 4.129 10.641 14.359 1 98.69 49 ARG B C 1
ATOM 1438 O O . ARG B 1 49 ? 4.363 11.695 14.945 1 98.69 49 ARG B O 1
ATOM 1445 N N . GLU B 1 50 ? 4.164 10.531 13.047 1 98.56 50 GLU B N 1
ATOM 1446 C CA . GLU B 1 50 ? 4.504 11.664 12.18 1 98.56 50 GLU B CA 1
ATOM 1447 C C . GLU B 1 50 ? 3.502 12.805 12.352 1 98.56 50 GLU B C 1
ATOM 1449 O O . GLU B 1 50 ? 3.885 13.977 12.367 1 98.56 50 GLU B O 1
ATOM 1454 N N . VAL B 1 51 ? 2.156 12.477 12.438 1 98.75 51 VAL B N 1
ATOM 1455 C CA . VAL B 1 51 ? 1.137 13.5 12.633 1 98.75 51 VAL B CA 1
ATOM 1456 C C . VAL B 1 51 ? 1.39 14.234 13.953 1 98.75 51 VAL B C 1
ATOM 1458 O O . VAL B 1 51 ? 1.37 15.469 13.992 1 98.75 51 VAL B O 1
ATOM 1461 N N . LYS B 1 52 ? 1.687 13.461 14.945 1 98.75 52 LYS B N 1
ATOM 1462 C CA . LYS B 1 52 ? 1.972 14.047 16.25 1 98.75 52 LYS B CA 1
ATOM 1463 C C . LYS B 1 52 ? 3.219 14.922 16.203 1 98.75 52 LYS B C 1
ATOM 1465 O O . LYS B 1 52 ? 3.209 16.062 16.688 1 98.75 52 LYS B O 1
ATOM 1470 N N . GLU B 1 53 ? 4.277 14.453 15.633 1 98.44 53 GLU B N 1
ATOM 1471 C CA . GLU B 1 53 ? 5.551 15.156 15.57 1 98.44 53 GLU B CA 1
ATOM 1472 C C . GLU B 1 53 ? 5.418 16.453 14.781 1 98.44 53 GLU B C 1
ATOM 1474 O O . GLU B 1 53 ? 6.008 17.484 15.156 1 98.44 53 GLU B O 1
ATOM 1479 N N . GLU B 1 54 ? 4.621 16.453 13.742 1 98.31 54 GLU B N 1
ATOM 1480 C CA . GLU B 1 54 ? 4.609 17.578 12.805 1 98.31 54 GLU B CA 1
ATOM 1481 C C . GLU B 1 54 ? 3.525 18.594 13.172 1 98.31 54 GLU B C 1
ATOM 1483 O O . GLU B 1 54 ? 3.537 19.719 12.688 1 98.31 54 GLU B O 1
ATOM 1488 N N . SER B 1 55 ? 2.547 18.203 14.031 1 98.62 55 SER B N 1
ATOM 1489 C CA . SER B 1 55 ? 1.398 19.078 14.195 1 98.62 55 SER B CA 1
ATOM 1490 C C . SER B 1 55 ? 0.968 19.156 15.656 1 98.62 55 SER B C 1
ATOM 1492 O O . SER B 1 55 ? 0.175 20.016 16.031 1 98.62 55 SER B O 1
ATOM 1494 N N . GLY B 1 56 ? 1.443 18.203 16.516 1 98.69 56 GLY B N 1
ATOM 1495 C CA . GLY B 1 56 ? 1.016 18.125 17.906 1 98.69 56 GLY B CA 1
ATOM 1496 C C . GLY B 1 56 ? -0.321 17.438 18.094 1 98.69 56 GLY B C 1
ATOM 1497 O O . GLY B 1 56 ? -0.795 17.266 19.219 1 98.69 56 GLY B O 1
ATOM 1498 N N . VAL B 1 57 ? -0.916 16.938 17.078 1 98.62 57 VAL B N 1
ATOM 1499 C CA . VAL B 1 57 ? -2.281 16.422 17.078 1 98.62 57 VAL B CA 1
ATOM 1500 C C . VAL B 1 57 ? -2.268 14.922 17.359 1 98.62 57 VAL B C 1
ATOM 1502 O O . VAL B 1 57 ? -1.424 14.188 16.844 1 98.62 57 VAL B O 1
ATOM 1505 N N . ASP B 1 58 ? -3.184 14.469 18.219 1 98.88 58 ASP B N 1
ATOM 1506 C CA . ASP B 1 58 ? -3.49 13.055 18.391 1 98.88 58 ASP B CA 1
ATOM 1507 C C . ASP B 1 58 ? -4.59 12.609 17.422 1 98.88 58 ASP B C 1
ATOM 1509 O O . ASP B 1 58 ? -5.648 13.242 17.344 1 98.88 58 ASP B O 1
ATOM 1513 N N . VAL B 1 59 ? -4.312 11.531 16.766 1 98.94 59 VAL B N 1
ATOM 1514 C CA . VAL B 1 59 ? -5.246 11.125 15.719 1 98.94 59 VAL B CA 1
ATOM 1515 C C . VAL B 1 59 ? -5.645 9.664 15.922 1 98.94 59 VAL B C 1
ATOM 1517 O O . VAL B 1 59 ? -4.832 8.852 16.359 1 98.94 59 VAL B O 1
ATOM 1520 N N . GLU B 1 60 ? -6.902 9.352 15.656 1 98.88 60 GLU B N 1
ATOM 1521 C CA . GLU B 1 60 ? -7.391 7.988 15.477 1 98.88 60 GLU B CA 1
ATOM 1522 C C . GLU B 1 60 ? -7.633 7.68 14 1 98.88 60 GLU B C 1
ATOM 1524 O O . GLU B 1 60 ? -8.469 8.32 13.352 1 98.88 60 GLU B O 1
ATOM 1529 N N . LEU B 1 61 ? -6.887 6.738 13.508 1 98.88 61 LEU B N 1
ATOM 1530 C CA . LEU B 1 61 ? -7.051 6.387 12.102 1 98.88 61 LEU B CA 1
ATOM 1531 C C . LEU B 1 61 ? -8.406 5.727 11.859 1 98.88 61 LEU B C 1
ATOM 1533 O O . LEU B 1 61 ? -8.82 4.855 12.625 1 98.88 61 LEU B O 1
ATOM 1537 N N . THR B 1 62 ? -9.039 6.133 10.797 1 98.5 62 THR B N 1
ATOM 1538 C CA . THR B 1 62 ? -10.375 5.609 10.539 1 98.5 62 THR B CA 1
ATOM 1539 C C . THR B 1 62 ? -10.406 4.824 9.227 1 98.5 62 THR B C 1
ATOM 1541 O O . THR B 1 62 ? -11.266 3.963 9.039 1 98.5 62 THR B O 1
ATOM 1544 N N . GLU B 1 63 ? -9.523 5.109 8.328 1 98.19 63 GLU B N 1
ATOM 1545 C CA . GLU B 1 63 ? -9.633 4.512 6.996 1 98.19 63 GLU B CA 1
ATOM 1546 C C . GLU B 1 63 ? -8.273 4.48 6.293 1 98.19 63 GLU B C 1
ATOM 1548 O O . GLU B 1 63 ? -7.535 5.465 6.32 1 98.19 63 GLU B O 1
ATOM 1553 N N . PHE B 1 64 ? -7.867 3.355 5.805 1 98.69 64 PHE B N 1
ATOM 1554 C CA . PHE B 1 64 ? -6.816 3.254 4.801 1 98.69 64 PHE B CA 1
ATOM 1555 C C . PHE B 1 64 ? -7.371 3.506 3.406 1 98.69 64 PHE B C 1
ATOM 1557 O O . PHE B 1 64 ? -8.172 2.719 2.9 1 98.69 64 PHE B O 1
ATOM 1564 N N . CYS B 1 65 ? -6.855 4.527 2.666 1 98.56 65 CYS B N 1
ATOM 1565 C CA . CYS B 1 65 ? -7.539 5.012 1.47 1 98.56 65 CYS B CA 1
ATOM 1566 C C . CYS B 1 65 ? -6.902 4.438 0.21 1 98.56 65 CYS B C 1
ATOM 1568 O O . CYS B 1 65 ? -7.59 4.184 -0.779 1 98.56 65 CYS B O 1
ATOM 1570 N N . GLY B 1 66 ? -5.582 4.375 0.188 1 98.44 66 GLY B N 1
ATOM 1571 C CA . GLY B 1 66 ? -4.879 3.939 -1.009 1 98.44 66 GLY B CA 1
ATOM 1572 C C . GLY B 1 66 ? -3.402 4.293 -0.997 1 98.44 66 GLY B C 1
ATOM 1573 O O . GLY B 1 66 ? -2.844 4.609 0.055 1 98.44 66 GLY B O 1
ATOM 1574 N N . VAL B 1 67 ? -2.818 4.188 -2.154 1 98.81 67 VAL B N 1
ATOM 1575 C CA . VAL B 1 67 ? -1.365 4.277 -2.26 1 98.81 67 VAL B CA 1
ATOM 1576 C C . VAL B 1 67 ? -0.986 5.145 -3.457 1 98.81 67 VAL B C 1
ATOM 1578 O O . VAL B 1 67 ? -1.581 5.027 -4.531 1 98.81 67 VAL B O 1
ATOM 1581 N N . PHE B 1 68 ? -0.039 6.012 -3.256 1 98.81 68 PHE B N 1
ATOM 1582 C CA . PHE B 1 68 ? 0.656 6.672 -4.352 1 98.81 68 PHE B CA 1
ATOM 1583 C C . PHE B 1 68 ? 2.08 6.145 -4.488 1 98.81 68 PHE B C 1
ATOM 1585 O O . PHE B 1 68 ? 2.805 6.035 -3.498 1 98.81 68 PHE B O 1
ATOM 1592 N N . GLN B 1 69 ? 2.455 5.832 -5.672 1 98.75 69 GLN B N 1
ATOM 1593 C CA . GLN B 1 69 ? 3.803 5.352 -5.957 1 98.75 69 GLN B CA 1
ATOM 1594 C C . GLN B 1 69 ? 4.555 6.324 -6.863 1 98.75 69 GLN B C 1
ATOM 1596 O O . GLN B 1 69 ? 4.137 6.574 -7.992 1 98.75 69 GLN B O 1
ATOM 1601 N N . ASN B 1 70 ? 5.621 6.926 -6.352 1 98.56 70 ASN B N 1
ATOM 1602 C CA . ASN B 1 70 ? 6.582 7.668 -7.16 1 98.56 70 ASN B CA 1
ATOM 1603 C C . ASN B 1 70 ? 7.688 6.762 -7.691 1 98.56 70 ASN B C 1
ATOM 1605 O O . ASN B 1 70 ? 8.625 6.426 -6.961 1 98.56 70 ASN B O 1
ATOM 1609 N N . THR B 1 71 ? 7.605 6.375 -8.945 1 98.12 71 THR B N 1
ATOM 1610 C CA . THR B 1 71 ? 8.523 5.387 -9.5 1 98.12 71 THR B CA 1
ATOM 1611 C C . THR B 1 71 ? 9.914 5.988 -9.688 1 98.12 71 THR B C 1
ATOM 1613 O O . THR B 1 71 ? 10.922 5.297 -9.531 1 98.12 71 THR B O 1
ATOM 1616 N N . GLU B 1 72 ? 9.969 7.242 -9.992 1 97.44 72 GLU B N 1
ATOM 1617 C CA . GLU B 1 72 ? 11.25 7.906 -10.227 1 97.44 72 GLU B CA 1
ATOM 1618 C C . GLU B 1 72 ? 12.094 7.934 -8.961 1 97.44 72 GLU B C 1
ATOM 1620 O O . GLU B 1 72 ? 13.312 7.715 -9.008 1 97.44 72 GLU B O 1
ATOM 1625 N N . HIS B 1 73 ? 11.461 8.094 -7.852 1 97.25 73 HIS B N 1
ATOM 1626 C CA . HIS B 1 73 ? 12.203 8.281 -6.613 1 97.25 73 HIS B CA 1
ATOM 1627 C C . HIS B 1 73 ? 12.094 7.062 -5.711 1 97.25 73 HIS B C 1
ATOM 1629 O O . HIS B 1 73 ? 12.617 7.062 -4.594 1 97.25 73 HIS B O 1
ATOM 1635 N N . SER B 1 74 ? 11.406 6.039 -6.137 1 97.88 74 SER B N 1
ATOM 1636 C CA . SER B 1 74 ? 11.203 4.809 -5.383 1 97.88 74 SER B CA 1
ATOM 1637 C C . SER B 1 74 ? 10.578 5.086 -4.02 1 97.88 74 SER B C 1
ATOM 1639 O O . SER B 1 74 ? 11.094 4.641 -2.992 1 97.88 74 SER B O 1
ATOM 1641 N N . ILE B 1 75 ? 9.469 5.816 -4.055 1 98.44 75 ILE B N 1
ATOM 1642 C CA . ILE B 1 75 ? 8.727 6.156 -2.846 1 98.44 75 ILE B CA 1
ATOM 1643 C C . ILE B 1 75 ? 7.301 5.625 -2.953 1 98.44 75 ILE B C 1
ATOM 1645 O O . ILE B 1 75 ? 6.66 5.762 -3.998 1 98.44 75 ILE B O 1
ATOM 1649 N N . ILE B 1 76 ? 6.863 4.984 -1.931 1 98.69 76 ILE B N 1
ATOM 1650 C CA . ILE B 1 76 ? 5.477 4.551 -1.801 1 98.69 76 ILE B CA 1
ATOM 1651 C C . ILE B 1 76 ? 4.816 5.277 -0.631 1 98.69 76 ILE B C 1
ATOM 1653 O O . ILE B 1 76 ? 5.238 5.129 0.518 1 98.69 76 ILE B O 1
ATOM 1657 N N . ASN B 1 77 ? 3.797 6.035 -0.944 1 98.81 77 ASN B N 1
ATOM 1658 C CA . ASN B 1 77 ? 3.084 6.781 0.086 1 98.81 77 ASN B CA 1
ATOM 1659 C C . ASN B 1 77 ? 1.718 6.172 0.378 1 98.81 77 ASN B C 1
ATOM 1661 O O . ASN B 1 77 ? 0.9 6.004 -0.529 1 98.81 77 ASN B O 1
ATOM 1665 N N . ASN B 1 78 ? 1.461 5.836 1.59 1 98.88 78 ASN B N 1
ATOM 1666 C CA . ASN B 1 78 ? 0.189 5.297 2.061 1 98.88 78 ASN B CA 1
ATOM 1667 C C . ASN B 1 78 ? -0.704 6.391 2.639 1 98.88 78 ASN B C 1
ATOM 1669 O O . ASN B 1 78 ? -0.286 7.133 3.529 1 98.88 78 ASN B O 1
ATOM 1673 N N . LEU B 1 79 ? -1.907 6.48 2.193 1 98.94 79 LEU B N 1
ATOM 1674 C CA . LEU B 1 79 ? -2.785 7.57 2.598 1 98.94 79 LEU B CA 1
ATOM 1675 C C . LEU B 1 79 ? -3.895 7.066 3.516 1 98.94 79 LEU B C 1
ATOM 1677 O O . LEU B 1 79 ? -4.52 6.039 3.234 1 98.94 79 LEU B O 1
ATOM 1681 N N . PHE B 1 80 ? -4.164 7.863 4.555 1 98.94 80 PHE B N 1
ATOM 1682 C CA . PHE B 1 80 ? -5.18 7.535 5.547 1 98.94 80 PHE B CA 1
ATOM 1683 C C . PHE B 1 80 ? -6.141 8.695 5.742 1 98.94 80 PHE B C 1
ATOM 1685 O O . PHE B 1 80 ? -5.816 9.844 5.418 1 98.94 80 PHE B O 1
ATOM 1692 N N . LYS B 1 81 ? -7.293 8.375 6.254 1 98.88 81 LYS B N 1
ATOM 1693 C CA . LYS B 1 81 ? -8.125 9.32 6.984 1 98.88 81 LYS B CA 1
ATOM 1694 C C . LYS B 1 81 ? -8.109 9.039 8.484 1 98.88 81 LYS B C 1
ATOM 1696 O O . LYS B 1 81 ? -7.945 7.891 8.898 1 98.88 81 LYS B O 1
ATOM 1701 N N . GLY B 1 82 ? -8.18 10.039 9.219 1 98.88 82 GLY B N 1
ATOM 1702 C CA . GLY B 1 82 ? -8.281 9.922 10.664 1 98.88 82 GLY B CA 1
ATOM 1703 C C . GLY B 1 82 ? -9.055 11.062 11.305 1 98.88 82 GLY B C 1
ATOM 1704 O O . GLY B 1 82 ? -9.398 12.039 10.633 1 98.88 82 GLY B O 1
ATOM 1705 N N . GLU B 1 83 ? -9.32 10.875 12.555 1 98.94 83 GLU B N 1
ATOM 1706 C CA . GLU B 1 83 ? -10.055 11.867 13.328 1 98.94 83 GLU B CA 1
ATOM 1707 C C . GLU B 1 83 ? -9.172 12.484 14.406 1 98.94 83 GLU B C 1
ATOM 1709 O O . GLU B 1 83 ? -8.422 11.781 15.078 1 98.94 83 GLU B O 1
ATOM 1714 N N . TYR B 1 84 ? -9.305 13.805 14.492 1 98.88 84 TYR B N 1
ATOM 1715 C CA . TYR B 1 84 ? -8.664 14.516 15.586 1 98.88 84 TYR B CA 1
ATOM 1716 C C . TYR B 1 84 ? -9.266 14.102 16.922 1 98.88 84 TYR B C 1
ATOM 1718 O O . TYR B 1 84 ? -10.469 14.242 17.141 1 98.88 84 TYR B O 1
ATOM 1726 N N . ILE B 1 85 ? -8.43 13.625 17.828 1 98.75 85 ILE B N 1
ATOM 1727 C CA . ILE B 1 85 ? -8.992 13.18 19.094 1 98.75 85 ILE B CA 1
ATOM 1728 C C . ILE B 1 85 ? -8.359 13.953 20.25 1 98.75 85 ILE B C 1
ATOM 1730 O O . ILE B 1 85 ? -8.617 13.664 21.422 1 98.75 85 ILE B O 1
ATOM 1734 N N . GLY B 1 86 ? -7.441 14.805 19.906 1 98.44 86 GLY B N 1
ATOM 1735 C CA . GLY B 1 86 ? -6.84 15.648 20.922 1 98.44 86 GLY B CA 1
ATOM 1736 C C . GLY B 1 86 ? -5.488 16.203 20.531 1 98.44 86 GLY B C 1
ATOM 1737 O O . GLY B 1 86 ? -5.148 16.219 19.344 1 98.44 86 GLY B O 1
ATOM 1738 N N . GLY B 1 87 ? -4.836 16.766 21.484 1 98.12 87 GLY B N 1
ATOM 1739 C CA . GLY B 1 87 ? -3.561 17.422 21.234 1 98.12 87 GLY B CA 1
ATOM 1740 C C . GLY B 1 87 ? -3.689 18.922 20.984 1 98.12 87 GLY B C 1
ATOM 1741 O O . GLY B 1 87 ? -4.801 19.438 20.891 1 98.12 87 GLY B O 1
ATOM 1742 N N . GLN B 1 88 ? -2.52 19.516 21.062 1 97.81 88 GLN B N 1
ATOM 1743 C CA . GLN B 1 88 ? -2.447 20.953 20.797 1 97.81 88 GLN B CA 1
ATOM 1744 C C . GLN B 1 88 ? -1.604 21.25 19.562 1 97.81 88 GLN B C 1
ATOM 1746 O O . GLN B 1 88 ? -0.47 20.781 19.453 1 97.81 88 GLN B O 1
ATOM 1751 N N . LEU B 1 89 ? -2.236 22.016 18.703 1 98.06 89 LEU B N 1
ATOM 1752 C CA . LEU B 1 89 ? -1.492 22.375 17.5 1 98.06 89 LEU B CA 1
ATOM 1753 C C . LEU B 1 89 ? -0.131 22.969 17.859 1 98.06 89 LEU B C 1
ATOM 1755 O O . LEU B 1 89 ? -0.045 23.906 18.641 1 98.06 89 LEU B O 1
ATOM 1759 N N . THR B 1 90 ? 0.887 22.359 17.359 1 97.75 90 THR B N 1
ATOM 1760 C CA . THR B 1 90 ? 2.26 22.781 17.625 1 97.75 90 THR B CA 1
ATOM 1761 C C . THR B 1 90 ? 3.105 22.672 16.359 1 97.75 90 THR B C 1
ATOM 1763 O O . THR B 1 90 ? 2.969 21.703 15.586 1 97.75 90 THR B O 1
ATOM 1766 N N . THR B 1 91 ? 3.967 23.609 16.125 1 96.38 91 THR B N 1
ATOM 1767 C CA . THR B 1 91 ? 4.875 23.547 14.984 1 96.38 91 THR B CA 1
ATOM 1768 C C . THR B 1 91 ? 6.125 22.75 15.328 1 96.38 91 THR B C 1
ATOM 1770 O O . THR B 1 91 ? 6.328 22.375 16.484 1 96.38 91 THR B O 1
ATOM 1773 N N . SER B 1 92 ? 6.844 22.406 14.32 1 93.81 92 SER B N 1
ATOM 1774 C CA . SER B 1 92 ? 8.125 21.719 14.438 1 93.81 92 SER B CA 1
ATOM 1775 C C . SER B 1 92 ? 9.117 22.234 13.398 1 93.81 92 SER B C 1
ATOM 1777 O O . SER B 1 92 ? 8.828 23.188 12.664 1 93.81 92 SER B O 1
ATOM 1779 N N . ASP B 1 93 ? 10.305 21.734 13.43 1 89.75 93 ASP B N 1
ATOM 1780 C CA . ASP B 1 93 ? 11.312 22.141 12.445 1 89.75 93 ASP B CA 1
ATOM 1781 C C . ASP B 1 93 ? 10.828 21.844 11.031 1 89.75 93 ASP B C 1
ATOM 1783 O O . ASP B 1 93 ? 11.242 22.516 10.078 1 89.75 93 ASP B O 1
ATOM 1787 N N . GLU B 1 94 ? 9.883 20.938 10.906 1 88.44 94 GLU B N 1
ATOM 1788 C CA . GLU B 1 94 ? 9.391 20.516 9.602 1 88.44 94 GLU B CA 1
ATOM 1789 C C . GLU B 1 94 ? 8.07 21.188 9.258 1 88.44 94 GLU B C 1
ATOM 1791 O O . GLU B 1 94 ? 7.535 21.016 8.164 1 88.44 94 GLU B O 1
ATOM 1796 N N . SER B 1 95 ? 7.566 21.953 10.148 1 95.19 95 SER B N 1
ATOM 1797 C CA . SER B 1 95 ? 6.266 22.594 9.984 1 95.19 95 SER B CA 1
ATOM 1798 C C . SER B 1 95 ? 6.281 24.031 10.492 1 95.19 95 SER B C 1
ATOM 1800 O O . SER B 1 95 ? 6.211 24.266 11.703 1 95.19 95 SER B O 1
ATOM 1802 N N . LEU B 1 96 ? 6.191 24.969 9.578 1 96.88 96 LEU B N 1
ATOM 1803 C CA . LEU B 1 96 ? 6.242 26.391 9.914 1 96.88 96 LEU B CA 1
ATOM 1804 C C . LEU B 1 96 ? 4.93 26.844 10.539 1 96.88 96 LEU B C 1
ATOM 1806 O O . LEU B 1 96 ? 4.918 27.734 11.391 1 96.88 96 LEU B O 1
ATOM 1810 N N . GLU B 1 97 ? 3.881 26.312 10.047 1 98.25 97 GLU B N 1
ATOM 1811 C CA . GLU B 1 97 ? 2.527 26.562 10.523 1 98.25 97 GLU B CA 1
ATOM 1812 C C . GLU B 1 97 ? 1.694 25.281 10.547 1 98.25 97 GLU B C 1
ATOM 1814 O O . GLU B 1 97 ? 1.995 24.328 9.828 1 98.25 97 GLU B O 1
ATOM 1819 N N . VAL B 1 98 ? 0.722 25.281 11.406 1 98.56 98 VAL B N 1
ATOM 1820 C CA . VAL B 1 98 ? -0.244 24.188 11.516 1 98.56 98 VAL B CA 1
ATOM 1821 C C . VAL B 1 98 ? -1.648 24.766 11.695 1 98.56 98 VAL B C 1
ATOM 1823 O O . VAL B 1 98 ? -1.838 25.75 12.414 1 98.56 98 VAL B O 1
ATOM 1826 N N . GLY B 1 99 ? -2.631 24.156 11.062 1 98.62 99 GLY B N 1
ATOM 1827 C CA . GLY B 1 99 ? -3.992 24.641 11.234 1 98.62 99 GLY B CA 1
ATOM 1828 C C . GLY B 1 99 ? -5.031 23.719 10.617 1 98.62 99 GLY B C 1
ATOM 1829 O O . GLY B 1 99 ? -4.699 22.844 9.82 1 98.62 99 GLY B O 1
ATOM 1830 N N . PHE B 1 100 ? -6.262 23.906 11.031 1 98.88 100 PHE B N 1
ATOM 1831 C CA . PHE B 1 100 ? -7.414 23.234 10.438 1 98.88 100 PHE B CA 1
ATOM 1832 C C . PHE B 1 100 ? -8.102 24.141 9.422 1 98.88 100 PHE B C 1
ATOM 1834 O O . PHE B 1 100 ? -8.336 25.328 9.695 1 98.88 100 PHE B O 1
ATOM 1841 N N . PHE B 1 101 ? -8.398 23.609 8.305 1 98.94 101 PHE B N 1
ATOM 1842 C CA . PHE B 1 101 ? -9 24.359 7.211 1 98.94 101 PHE B CA 1
ATOM 1843 C C . PHE B 1 101 ? -10.18 23.594 6.613 1 98.94 101 PHE B C 1
ATOM 1845 O O . PHE B 1 101 ? -10.211 22.359 6.652 1 98.94 101 PHE B O 1
ATOM 1852 N N . THR B 1 102 ? -11.117 24.328 6.023 1 98.81 102 THR B N 1
ATOM 1853 C CA . THR B 1 102 ? -12.188 23.656 5.289 1 98.81 102 THR B CA 1
ATOM 1854 C C . THR B 1 102 ? -11.633 22.922 4.074 1 98.81 102 THR B C 1
ATOM 1856 O O . THR B 1 102 ? -10.5 23.172 3.652 1 98.81 102 THR B O 1
ATOM 1859 N N . TYR B 1 103 ? -12.406 22.031 3.625 1 98.56 103 TYR B N 1
ATOM 1860 C CA . TYR B 1 103 ? -12 21.328 2.418 1 98.56 103 TYR B CA 1
ATOM 1861 C C . TYR B 1 103 ? -11.656 22.297 1.298 1 98.56 103 TYR B C 1
ATOM 1863 O O . TYR B 1 103 ? -10.617 22.156 0.646 1 98.56 103 TYR B O 1
ATOM 1871 N N . ALA B 1 104 ? -12.523 23.266 1.072 1 98.56 104 ALA B N 1
ATOM 1872 C CA . ALA B 1 104 ? -12.305 24.25 0.01 1 98.56 104 ALA B CA 1
ATOM 1873 C C . ALA B 1 104 ? -11 25 0.219 1 98.56 104 ALA B C 1
ATOM 1875 O O . ALA B 1 104 ? -10.227 25.203 -0.726 1 98.56 104 ALA B O 1
ATOM 1876 N N . GLU B 1 105 ? -10.734 25.438 1.397 1 98.81 105 GLU B N 1
ATOM 1877 C CA . GLU B 1 105 ? -9.492 26.141 1.71 1 98.81 105 GLU B CA 1
ATOM 1878 C C . GLU B 1 105 ? -8.273 25.234 1.484 1 98.81 105 GLU B C 1
ATOM 1880 O O . GLU B 1 105 ? -7.262 25.688 0.944 1 98.81 105 GLU B O 1
ATOM 1885 N N . ALA B 1 106 ? -8.359 24.031 1.994 1 98.75 106 ALA B N 1
ATOM 1886 C CA . ALA B 1 106 ? -7.262 23.094 1.836 1 98.75 106 ALA B CA 1
ATOM 1887 C C . ALA B 1 106 ? -6.906 22.906 0.364 1 98.75 106 ALA B C 1
ATOM 1889 O O . ALA B 1 106 ? -5.727 22.906 -0.001 1 98.75 106 ALA B O 1
ATOM 1890 N N . MET B 1 107 ? -7.938 22.781 -0.484 1 98.12 107 MET B N 1
ATOM 1891 C CA . MET B 1 107 ? -7.727 22.547 -1.911 1 98.12 107 MET B CA 1
ATOM 1892 C C . MET B 1 107 ? -7.051 23.766 -2.557 1 98.12 107 MET B C 1
ATOM 1894 O O . MET B 1 107 ? -6.316 23.609 -3.533 1 98.12 107 MET B O 1
ATOM 1898 N N . GLU B 1 108 ? -7.254 24.875 -1.99 1 98.31 108 GLU B N 1
ATOM 1899 C CA . GLU B 1 108 ? -6.629 26.094 -2.492 1 98.31 108 GLU B CA 1
ATOM 1900 C C . GLU B 1 108 ? -5.199 26.234 -1.979 1 98.31 108 GLU B C 1
ATOM 1902 O O . GLU B 1 108 ? -4.312 26.672 -2.717 1 98.31 108 GLU B O 1
ATOM 1907 N N . LYS B 1 109 ? -5.004 25.859 -0.781 1 98.56 109 LYS B N 1
ATOM 1908 C CA . LYS B 1 109 ? -3.723 26.078 -0.116 1 98.56 109 LYS B CA 1
ATOM 1909 C C . LYS B 1 109 ? -2.678 25.078 -0.576 1 98.56 109 LYS B C 1
ATOM 1911 O O . LYS B 1 109 ? -1.502 25.406 -0.725 1 98.56 109 LYS B O 1
ATOM 1916 N N . VAL B 1 110 ? -3.088 23.828 -0.744 1 98.62 110 VAL B N 1
ATOM 1917 C CA . VAL B 1 110 ? -2.176 22.781 -1.169 1 98.62 110 VAL B CA 1
ATOM 1918 C C . VAL B 1 110 ? -1.956 22.859 -2.678 1 98.62 110 VAL B C 1
ATOM 1920 O O . VAL B 1 110 ? -2.902 22.719 -3.457 1 98.62 110 VAL B O 1
ATOM 1923 N N . THR B 1 111 ? -0.709 23.016 -3.086 1 96.81 111 THR B N 1
ATOM 1924 C CA . THR B 1 111 ? -0.504 23.281 -4.504 1 96.81 111 THR B CA 1
ATOM 1925 C C . THR B 1 111 ? 0.653 22.453 -5.051 1 96.81 111 THR B C 1
ATOM 1927 O O . THR B 1 111 ? 0.877 22.406 -6.262 1 96.81 111 THR B O 1
ATOM 1930 N N . TRP B 1 112 ? 1.341 21.812 -4.238 1 96.62 112 TRP B N 1
ATOM 1931 C CA . TRP B 1 112 ? 2.582 21.156 -4.645 1 96.62 112 TRP B CA 1
ATOM 1932 C C . TRP B 1 112 ? 2.301 19.828 -5.328 1 96.62 112 TRP B C 1
ATOM 1934 O O . TRP B 1 112 ? 1.71 18.922 -4.727 1 96.62 112 TRP B O 1
ATOM 1944 N N . GLY B 1 113 ? 2.67 19.75 -6.559 1 95.94 113 GLY B N 1
ATOM 1945 C CA . GLY B 1 113 ? 2.619 18.469 -7.246 1 95.94 113 GLY B CA 1
ATOM 1946 C C . GLY B 1 113 ? 1.234 17.859 -7.246 1 95.94 113 GLY B C 1
ATOM 1947 O O . GLY B 1 113 ? 0.261 18.5 -7.648 1 95.94 113 GLY B O 1
ATOM 1948 N N . ASN B 1 114 ? 1.175 16.562 -6.805 1 97.81 114 ASN B N 1
ATOM 1949 C CA . ASN B 1 114 ? -0.094 15.852 -6.816 1 97.81 114 ASN B CA 1
ATOM 1950 C C . ASN B 1 114 ? -0.72 15.789 -5.426 1 97.81 114 ASN B C 1
ATOM 1952 O O . ASN B 1 114 ? -1.563 14.938 -5.156 1 97.81 114 ASN B O 1
ATOM 1956 N N . PHE B 1 115 ? -0.291 16.641 -4.57 1 98.12 115 PHE B N 1
ATOM 1957 C CA . PHE B 1 115 ? -0.732 16.578 -3.182 1 98.12 115 PHE B CA 1
ATOM 1958 C C . PHE B 1 115 ? -2.217 16.906 -3.07 1 98.12 115 PHE B C 1
ATOM 1960 O O . PHE B 1 115 ? -2.922 16.328 -2.236 1 98.12 115 PHE B O 1
ATOM 1967 N N . THR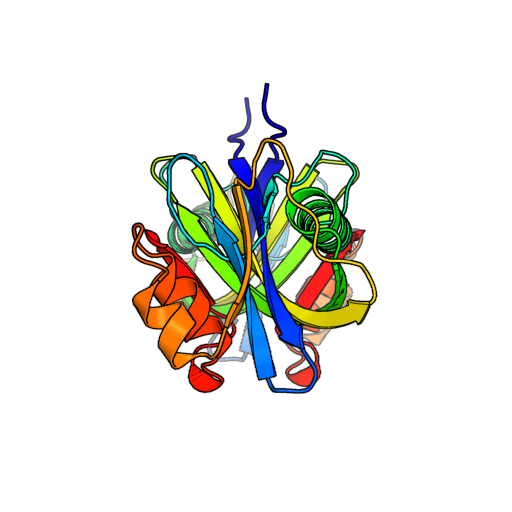 B 1 116 ? -2.648 17.797 -3.906 1 98.19 116 THR B N 1
ATOM 1968 C CA . THR B 1 116 ? -4.074 18.109 -3.912 1 98.19 116 THR B CA 1
ATOM 1969 C C . THR B 1 116 ? -4.887 16.875 -4.316 1 98.19 116 THR B C 1
ATOM 1971 O O . THR B 1 116 ? -5.926 16.594 -3.717 1 98.19 116 THR B O 1
ATOM 1974 N N . GLU B 1 117 ? -4.441 16.188 -5.316 1 98.44 117 GLU B N 1
ATOM 1975 C CA . GLU B 1 117 ? -5.121 14.992 -5.793 1 98.44 117 GLU B CA 1
ATOM 1976 C C . GLU B 1 117 ? -5.168 13.922 -4.707 1 98.44 117 GLU B C 1
ATOM 1978 O O . GLU B 1 117 ? -6.156 13.195 -4.586 1 98.44 117 GLU B O 1
ATOM 1983 N N . ARG B 1 118 ? -4.109 13.789 -3.938 1 98.62 118 ARG B N 1
ATOM 1984 C CA . ARG B 1 118 ? -4.062 12.82 -2.844 1 98.62 118 ARG B CA 1
ATOM 1985 C C . ARG B 1 118 ? -5.18 13.078 -1.84 1 98.62 118 ARG B C 1
ATOM 1987 O O . ARG B 1 118 ? -5.875 12.148 -1.424 1 98.62 118 ARG B O 1
ATOM 1994 N N . ILE B 1 119 ? -5.348 14.344 -1.512 1 98.75 119 ILE B N 1
ATOM 1995 C CA . ILE B 1 119 ? -6.402 14.711 -0.574 1 98.75 119 ILE B CA 1
ATOM 1996 C C . ILE B 1 119 ? -7.766 14.406 -1.191 1 98.75 119 ILE B C 1
ATOM 1998 O O . ILE B 1 119 ? -8.617 13.781 -0.558 1 98.75 119 ILE B O 1
ATOM 2002 N N . ARG B 1 120 ? -7.969 14.82 -2.398 1 98.56 120 ARG B N 1
ATOM 2003 C CA . ARG B 1 120 ? -9.242 14.641 -3.088 1 98.56 120 ARG B CA 1
ATOM 2004 C C . ARG B 1 120 ? -9.648 13.172 -3.129 1 98.56 120 ARG B C 1
ATOM 2006 O O . ARG B 1 120 ? -10.797 12.828 -2.85 1 98.56 120 ARG B O 1
ATOM 2013 N N . LEU B 1 121 ? -8.734 12.336 -3.498 1 98.69 121 LEU B N 1
ATOM 2014 C CA . LEU B 1 121 ? -9.023 10.914 -3.658 1 98.69 121 LEU B CA 1
ATOM 2015 C C . LEU B 1 121 ? -9.398 10.281 -2.322 1 98.69 121 LEU B C 1
ATOM 2017 O O . LEU B 1 121 ? -10.211 9.352 -2.275 1 98.69 121 LEU B O 1
ATOM 2021 N N . CYS B 1 122 ? -8.859 10.797 -1.215 1 98.62 122 CYS B N 1
ATOM 2022 C CA . CYS B 1 122 ? -9.219 10.281 0.1 1 98.62 122 CYS B CA 1
ATOM 2023 C C . CYS B 1 122 ? -10.695 10.547 0.406 1 98.62 122 CYS B C 1
ATOM 2025 O O . CYS B 1 122 ? -11.273 9.898 1.278 1 98.62 122 CYS B O 1
ATOM 2027 N N . PHE B 1 123 ? -11.289 11.461 -0.325 1 98.19 123 PHE B N 1
ATOM 2028 C CA . PHE B 1 123 ? -12.688 11.789 -0.083 1 98.19 123 PHE B CA 1
ATOM 2029 C C . PHE B 1 123 ? -13.586 11.117 -1.117 1 98.19 123 PHE B C 1
ATOM 2031 O O . PHE B 1 123 ? -14.812 11.211 -1.035 1 98.19 123 PHE B O 1
ATOM 2038 N N . SER B 1 124 ? -12.969 10.477 -2.055 1 97.75 124 SER B N 1
ATOM 2039 C CA . SER B 1 124 ? -13.75 9.836 -3.107 1 97.75 124 SER B CA 1
ATOM 2040 C C . SER B 1 124 ? -14.039 8.375 -2.764 1 97.75 124 SER B C 1
ATOM 2042 O O . SER B 1 124 ? -13.172 7.516 -2.902 1 97.75 124 SER B O 1
ATOM 2044 N N . GLU B 1 125 ? -15.258 8.008 -2.465 1 94.94 125 GLU B N 1
ATOM 2045 C CA . GLU B 1 125 ? -15.617 6.641 -2.123 1 94.94 125 GLU B CA 1
ATOM 2046 C C . GLU B 1 125 ? -15.508 5.719 -3.336 1 94.94 125 GLU B C 1
ATOM 2048 O O . GLU B 1 125 ? -15.188 4.539 -3.199 1 94.94 125 GLU B O 1
ATOM 2053 N N . LYS B 1 126 ? -15.656 6.223 -4.457 1 94.25 126 LYS B N 1
ATOM 2054 C CA . LYS B 1 126 ? -15.672 5.43 -5.684 1 94.25 126 LYS B CA 1
ATOM 2055 C C . LYS B 1 126 ? -14.258 5.051 -6.109 1 94.25 126 LYS B C 1
ATOM 2057 O O . LYS B 1 126 ? -14.055 4.016 -6.742 1 94.25 126 LYS B O 1
ATOM 2062 N N . GLU B 1 127 ? -13.328 5.809 -5.656 1 96.12 127 GLU B N 1
ATOM 2063 C CA . GLU B 1 127 ? -11.977 5.613 -6.164 1 96.12 127 GLU B CA 1
ATOM 2064 C C . GLU B 1 127 ? -11.125 4.812 -5.18 1 96.12 127 GLU B C 1
ATOM 2066 O O . GLU B 1 127 ? -10.062 4.309 -5.539 1 96.12 127 GLU B O 1
ATOM 2071 N N . LYS B 1 128 ? -11.703 4.621 -4.016 1 95.31 128 LYS B N 1
ATOM 2072 C CA . LYS B 1 128 ? -10.938 3.898 -3.002 1 95.31 128 LYS B CA 1
ATOM 2073 C C . LYS B 1 128 ? -11.141 2.393 -3.135 1 95.31 128 LYS B C 1
ATOM 2075 O O . LYS B 1 128 ? -12.227 1.934 -3.488 1 95.31 128 LYS B O 1
ATOM 2080 N N . PRO B 1 129 ? -10.211 1.598 -2.789 1 97.88 129 PRO B N 1
ATOM 2081 C CA . PRO B 1 129 ? -8.82 2.006 -2.604 1 97.88 129 PRO B CA 1
ATOM 2082 C C . PRO B 1 129 ? -8.117 2.33 -3.922 1 97.88 129 PRO B C 1
ATOM 2084 O O . PRO B 1 129 ? -8.336 1.645 -4.926 1 97.88 129 PRO B O 1
ATOM 2087 N N . PHE B 1 130 ? -7.309 3.373 -3.875 1 98.25 130 PHE B N 1
ATOM 2088 C CA . PHE B 1 130 ? -6.574 3.738 -5.082 1 98.25 130 PHE B CA 1
ATOM 2089 C C . PHE B 1 130 ? -5.133 3.258 -5.008 1 98.25 130 PHE B C 1
ATOM 2091 O O . PHE B 1 130 ? -4.586 3.088 -3.916 1 98.25 130 PHE B O 1
ATOM 2098 N N . LEU B 1 131 ? -4.59 2.965 -6.051 1 98.62 131 LEU B N 1
ATOM 2099 C CA . LEU B 1 131 ? -3.164 2.77 -6.297 1 98.62 131 LEU B CA 1
ATOM 2100 C C . LEU B 1 131 ? -2.719 3.531 -7.543 1 98.62 131 LEU B C 1
ATOM 2102 O O . LEU B 1 131 ? -2.924 3.068 -8.664 1 98.62 131 LEU B O 1
ATOM 2106 N N . ILE B 1 132 ? -2.1 4.645 -7.348 1 98.5 132 ILE B N 1
ATOM 2107 C CA . ILE B 1 132 ? -1.734 5.543 -8.438 1 98.5 132 ILE B CA 1
ATOM 2108 C C . ILE B 1 132 ? -0.213 5.637 -8.539 1 98.5 132 ILE B C 1
ATOM 2110 O O . ILE B 1 132 ? 0.465 5.949 -7.562 1 98.5 132 ILE B O 1
ATOM 2114 N N . SER B 1 133 ? 0.267 5.312 -9.664 1 98.38 133 SER B N 1
ATOM 2115 C CA . SER B 1 133 ? 1.697 5.457 -9.914 1 98.38 133 SER B CA 1
ATOM 2116 C C . SER B 1 133 ? 1.983 6.652 -10.812 1 98.38 133 SER B C 1
ATOM 2118 O O . SER B 1 133 ? 1.203 6.961 -11.719 1 98.38 133 SER B O 1
ATOM 2120 N N . PHE B 1 134 ? 3.01 7.195 -10.586 1 97.25 134 PHE B N 1
ATOM 2121 C CA . PHE B 1 134 ? 3.438 8.32 -11.406 1 97.25 134 PHE B CA 1
ATOM 2122 C C . PHE B 1 134 ? 4.957 8.367 -11.508 1 97.25 134 PHE B C 1
ATOM 2124 O O . PHE B 1 134 ? 5.66 7.742 -10.711 1 97.25 134 PHE B O 1
#

Nearest PDB structures (foldseek):
  3cng-assembly1_B  TM=8.665E-01  e=1.602E-11  Nitrosomonas europaea ATCC 19718
  6nci-assembly1_B  TM=8.077E-01  e=9.433E-11  Bacillus cereus ATCC 14579
  5iw5-assembly2_A-3  TM=8.612E-01  e=2.896E-09  Escherichia coli B354
  2gb5-assembly1_B  TM=7.750E-01  e=5.673E-09  Escherichia coli K-12
  8zb3-assembly3_E  TM=8.599E-01  e=1.068E-07  Mycobacteroides abscessus

InterPro domains:
  IPR000086 NUDIX hydrolase domain [PF00293] (5-107)
  IPR000086 NUDIX hydrolase domain [PS51462] (4-123)
  IPR015797 NUDIX hydrolase-like domain superfamily [SSF55811] (2-125)
  IPR020084 NUDIX hydrolase, conserved site [PS00893] (35-56)
  IPR020476 NUDIX hydrolase [PR00502] (30-44)
  IPR020476 NUDIX hydrolase [PR00502] (44-59)

Secondary structure (DSSP, 8-state):
----BEEEEEEEEE-TT-PEEEEEETTTEEE--EEEPPTT--HHHHHHHHHHHHH-EEEEEEEEEEEEEETTTTEEEEEEEEEEEEE----BTTBSEEEEE-HHHHHHH--STTHHHHHHHHT-TTTPSEEEE-/----BEEEEEEEEE-TT-PEEEEEETTTEEE--EEEPPTTS-HHHHHHHHHHHHH-EEEEEEEEEEEEEETTTTEEEEEEEEEEEEE----BTTBSEEEEE-HHHHHHH--STTHHHHHHHHT-TTTPSEEEE-

Sequence (268 aa):
MPPKHIISASCVVLNDENQILLIKSPLRGWEIPGGQIENGETIREGVIREVKEESGVDVELTEFCGVFQNTEHSIINNLFKGEYIGGQLTTSDESLEVGFFTYAEAMEKVTWGNFTERIRLCFSEKEKPFLISFMPPKHIISASCVVLNDENQILLIKSPLRGWEIPGGQIENGETIREGVIREVKEESGVDVELTEFCGVFQNTEHSIINNLFKGEYIGGQLTTSDESLEVGFFTYAEAMEKVTWGNFTERIRLCFSEKEKPFLISF

pLDDT: mean 97.8, std 2.23, range [80.75, 98.94]

Foldseek 3Di:
DDDDAWEKEFEFEQEPVRWTKWFQFPPQGIFTFMDTADPPGDNVRRRQVRNCQAFQFGWDWDDFFEWEAEPVRRYIYTYTYIYTPDGDTDHDPGGPDIDTHHLVVSLVRRDGDCRSVSVVSSPPPVCGPDYHYD/DDDDAWEKEFEFEQEPVRWTKWFQFPPQGIFTFMDTDDPPGDNVRRRQVRNCQAFQFGWDWDDFFEWEAEPVRRYIYTYTYIYTDDGDTDHDPGGPDIDTHHLVVSLVRRDGDCRSVSVVSSPDPVCGPDYHYD